Protein AF-A0A6F8YQF9-F1 (afdb_monomer)

Nearest PDB structures (foldseek):
  1pug-assembly1_B  TM=8.510E-01  e=2.808E-02  Escherichia coli
  1pug-assembly2_D  TM=8.637E-01  e=6.604E-02  Escherichia coli
  1j8b-assembly1_A-2  TM=6.538E-01  e=3.173E-02  Haemophilus influenzae Rd KW20
  1pug-assembly1_A  TM=6.710E-01  e=2.985E-02  Escherichia coli
  7aor-assembly1_an  TM=5.268E-01  e=1.651E-01  Trypanosoma cruzi strain CL Brener

Secondary structure (DSSP, 8-state):
-HHHHHHHHHHH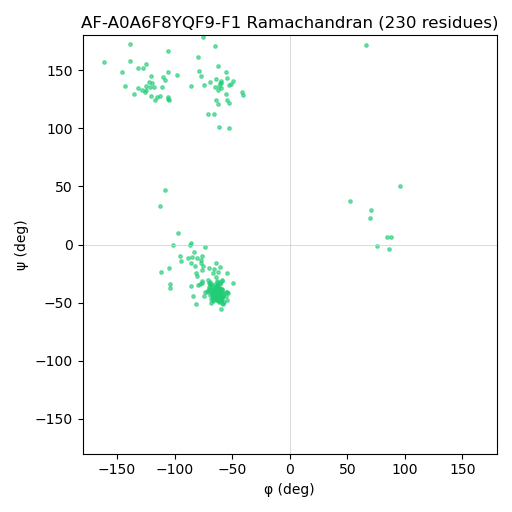HHHHHHHHHHHHHHHHHS-SEEEEE-TTS-EEEEEETTS-EEEEEE-TTHHHHT-GGGHHHHHHHHHHHHHHHHHHHTSPTT--HHHHHHHHHHHHHS-SS-PPPPPS--PPPPHHHHHHHHHHHHHHHHHHHTT---EEEEETTTTEEEEE-TT--EEEEE-HHHHTT--HHHHHHHHHHHHHHHHHHHHHHHHHHHHHHHHHHHHHHHTTTTTTSS--

Solvent-accessible surface area (backbone atoms only — not comparable to full-atom values): 12421 Å² total; per-residue (Å²): 107,67,75,53,57,53,48,52,51,51,40,49,50,56,33,51,54,48,41,50,54,52,46,54,51,28,61,73,46,34,44,74,60,24,64,17,41,14,98,84,65,31,31,35,20,32,19,37,64,73,37,36,75,76,45,51,47,42,37,84,64,32,65,81,77,51,34,45,79,33,49,36,59,29,51,36,40,2,43,52,37,5,45,50,46,31,54,59,55,13,42,60,90,89,56,54,63,66,58,50,50,49,51,53,50,39,38,76,64,59,70,62,79,76,79,73,84,74,78,87,90,68,87,75,75,62,65,67,63,56,51,47,56,50,47,65,64,40,44,62,56,50,54,57,61,70,56,60,58,59,13,69,7,55,19,83,91,67,43,29,36,30,36,36,38,79,80,30,52,58,48,53,48,61,43,39,77,59,50,65,74,54,55,32,67,58,49,20,57,34,50,39,48,5,46,53,45,10,51,54,44,35,52,55,48,51,53,50,49,56,51,50,52,54,51,52,52,58,53,59,68,55,60,70,62,67,74,70,73,74,82,121

Mean predicted aligned error: 9.04 Å

Sequence (232 aa):
MYDEALREIAGAYARLSRADEVFAAAEAAAPARSTGSDRTGTVHAVVGRDGIPESFVVDPGWHRALGATGLAGAVAEACAAAGTAAWEASAPSGADPREWFTRLHRAFTEDAPAPRPAPAHRQPRPLDAVVADALDHLGPILAGLGGTGSATGTAAGGRLSLTLDPAGSVSCEADPDWVSRQEAGELGEALDRALAAARAGLSAGADGMARAEAVFGELFERIPRQRREGAR

Structure (mmCIF, N/CA/C/O backbone):
data_AF-A0A6F8YQF9-F1
#
_entry.id   AF-A0A6F8YQF9-F1
#
loop_
_atom_site.group_PDB
_atom_site.id
_atom_site.type_symbol
_atom_site.label_atom_id
_atom_site.label_alt_id
_atom_site.label_comp_id
_atom_site.label_asym_id
_atom_site.label_entity_id
_atom_site.label_seq_id
_atom_site.pdbx_PDB_ins_code
_atom_site.Cartn_x
_atom_site.Cartn_y
_atom_site.Cartn_z
_atom_site.occupancy
_atom_site.B_iso_or_equiv
_atom_site.auth_seq_id
_atom_site.auth_comp_id
_atom_site.auth_asym_id
_atom_site.auth_atom_id
_atom_site.pdbx_PDB_model_num
ATOM 1 N N . MET A 1 1 ? 31.001 9.540 -33.766 1.00 62.09 1 MET A N 1
ATOM 2 C CA . MET A 1 1 ? 29.761 10.076 -33.151 1.00 62.09 1 MET A CA 1
ATOM 3 C C . MET A 1 1 ? 28.871 8.910 -32.885 1.00 62.09 1 MET A C 1
ATOM 5 O O . MET A 1 1 ? 28.536 8.692 -31.740 1.00 62.09 1 MET A O 1
ATOM 9 N N . TYR A 1 2 ? 28.538 8.175 -33.948 1.00 78.12 2 TYR A N 1
ATOM 10 C CA . TYR A 1 2 ? 27.610 7.066 -33.885 1.00 78.12 2 TYR A CA 1
ATOM 11 C C . TYR A 1 2 ? 28.085 5.996 -32.893 1.00 78.12 2 TYR A C 1
ATOM 13 O O . TYR A 1 2 ? 27.338 5.648 -31.995 1.00 78.12 2 TYR A O 1
ATOM 21 N N . ASP A 1 3 ? 29.370 5.634 -32.920 1.00 80.44 3 ASP A N 1
ATOM 22 C CA . ASP A 1 3 ? 29.941 4.655 -31.978 1.00 80.44 3 ASP A CA 1
ATOM 23 C C . ASP A 1 3 ? 29.967 5.101 -30.504 1.00 80.44 3 ASP A C 1
ATOM 25 O O . ASP A 1 3 ? 30.083 4.255 -29.623 1.00 80.44 3 ASP A O 1
ATOM 29 N N . GLU A 1 4 ? 29.892 6.408 -30.217 1.00 80.06 4 GLU A N 1
ATOM 30 C CA . GLU A 1 4 ? 29.809 6.922 -28.838 1.00 80.06 4 GLU A CA 1
ATOM 31 C C . GLU A 1 4 ? 28.374 6.832 -28.330 1.00 80.06 4 GLU A C 1
ATOM 33 O O . GLU A 1 4 ? 28.124 6.217 -27.302 1.00 80.06 4 GLU A O 1
ATOM 38 N N . ALA A 1 5 ? 27.430 7.359 -29.114 1.00 79.94 5 ALA A N 1
ATOM 39 C CA . ALA A 1 5 ? 26.009 7.297 -28.798 1.00 79.94 5 ALA A CA 1
ATOM 40 C C . ALA A 1 5 ? 25.524 5.843 -28.680 1.00 79.94 5 ALA A C 1
ATOM 42 O O . ALA A 1 5 ? 24.807 5.505 -27.747 1.00 79.94 5 ALA A O 1
ATOM 43 N N . LEU A 1 6 ? 25.971 4.951 -29.572 1.00 81.12 6 LEU A N 1
ATOM 44 C CA . LEU A 1 6 ? 25.671 3.522 -29.472 1.00 81.12 6 LEU A CA 1
ATOM 45 C C . LEU A 1 6 ? 26.244 2.891 -28.200 1.00 81.12 6 LEU A C 1
ATOM 47 O O . LEU A 1 6 ? 25.607 2.014 -27.622 1.00 81.12 6 LEU A O 1
ATOM 51 N N . ARG A 1 7 ? 27.428 3.321 -27.750 1.00 82.12 7 ARG A N 1
ATOM 52 C CA . ARG A 1 7 ? 28.029 2.816 -26.511 1.00 82.12 7 ARG A CA 1
ATOM 5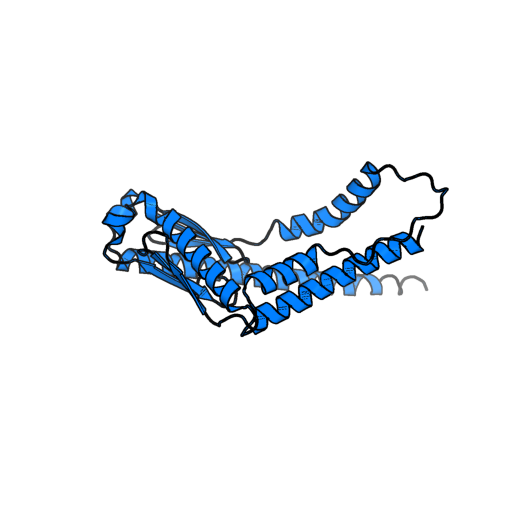3 C C . ARG A 1 7 ? 27.291 3.321 -25.279 1.00 82.12 7 ARG A C 1
ATOM 55 O O . ARG A 1 7 ? 27.073 2.540 -24.360 1.00 82.12 7 ARG A O 1
ATOM 62 N N . GLU A 1 8 ? 26.888 4.587 -25.270 1.00 82.75 8 GLU A N 1
ATOM 63 C CA . GLU A 1 8 ? 26.082 5.180 -24.202 1.00 82.75 8 GLU A CA 1
ATOM 64 C C . GLU A 1 8 ? 24.725 4.477 -24.084 1.00 82.75 8 GLU A C 1
ATOM 66 O O . GLU A 1 8 ? 24.349 4.032 -22.999 1.00 82.75 8 GLU A O 1
ATOM 71 N N . ILE A 1 9 ? 24.047 4.269 -25.216 1.00 83.56 9 ILE A N 1
ATOM 72 C CA . ILE A 1 9 ? 22.792 3.516 -25.293 1.00 83.56 9 ILE A CA 1
ATOM 73 C C . ILE A 1 9 ? 22.996 2.076 -24.800 1.00 83.56 9 ILE A C 1
ATOM 75 O O . ILE A 1 9 ? 22.239 1.607 -23.953 1.00 83.56 9 ILE A O 1
ATOM 79 N N . ALA A 1 10 ? 24.041 1.379 -25.259 1.00 82.12 10 ALA A N 1
ATOM 80 C CA . ALA A 1 10 ? 24.353 0.027 -24.789 1.00 82.12 10 ALA A CA 1
ATOM 81 C C . ALA A 1 10 ? 24.641 -0.014 -23.276 1.00 82.12 10 ALA A C 1
ATOM 83 O O . ALA A 1 10 ? 24.215 -0.940 -22.587 1.00 82.12 10 ALA A O 1
ATOM 84 N N . GLY A 1 11 ? 25.321 1.003 -22.741 1.00 84.06 11 GLY A N 1
ATOM 85 C CA . GLY A 1 11 ? 25.575 1.153 -21.309 1.00 84.06 11 GLY A CA 1
ATOM 86 C C . GLY A 1 11 ? 24.308 1.434 -20.498 1.00 84.06 11 GLY A C 1
ATOM 87 O O . GLY A 1 11 ? 24.183 0.945 -19.376 1.00 84.06 11 GLY A O 1
ATOM 88 N N . ALA A 1 12 ? 23.353 2.187 -21.049 1.00 82.38 12 ALA A N 1
ATOM 89 C CA . ALA A 1 12 ? 22.040 2.394 -20.444 1.00 82.38 12 ALA A CA 1
ATOM 90 C C . ALA A 1 12 ? 21.226 1.092 -20.409 1.00 82.38 12 ALA A C 1
ATOM 92 O O . ALA A 1 12 ? 20.765 0.702 -19.338 1.00 82.38 12 ALA A O 1
ATOM 93 N N . TYR A 1 13 ? 21.142 0.362 -21.527 1.00 81.75 13 TYR A N 1
ATOM 94 C CA . TYR A 1 13 ? 20.468 -0.942 -21.570 1.00 81.75 13 TYR A CA 1
ATOM 95 C C . TYR A 1 13 ? 21.079 -1.943 -20.58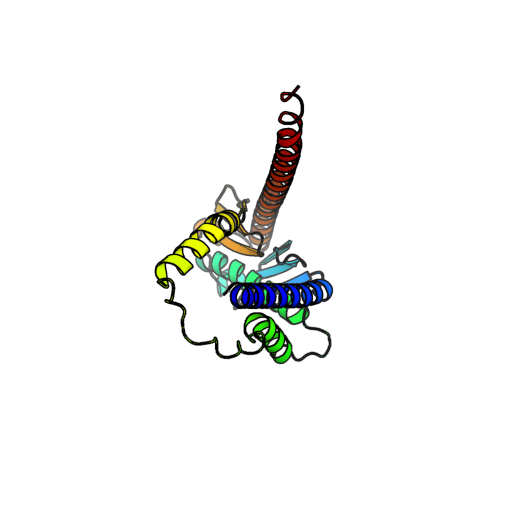6 1.00 81.75 13 TYR A C 1
ATOM 97 O O . TYR A 1 13 ? 20.351 -2.584 -19.839 1.00 81.75 13 TYR A O 1
ATOM 105 N N . ALA A 1 14 ? 22.410 -2.028 -20.509 1.00 84.19 14 ALA A N 1
ATOM 106 C CA . ALA A 1 14 ? 23.075 -2.933 -19.574 1.00 84.19 14 ALA A CA 1
ATOM 107 C C . ALA A 1 14 ? 22.813 -2.590 -18.095 1.00 84.19 14 ALA A C 1
ATOM 109 O O . ALA A 1 14 ? 22.886 -3.482 -17.251 1.00 84.19 14 ALA A O 1
ATOM 110 N N . ARG A 1 15 ? 22.548 -1.316 -17.766 1.00 81.88 15 ARG A N 1
ATOM 111 C CA . ARG A 1 15 ? 22.130 -0.900 -16.416 1.00 81.88 15 ARG A CA 1
ATOM 112 C C . ARG A 1 15 ? 20.682 -1.291 -16.139 1.00 81.88 15 ARG A C 1
ATOM 114 O O . ARG A 1 15 ? 20.421 -1.850 -15.082 1.00 81.88 15 ARG A O 1
ATOM 121 N N . LEU A 1 16 ? 19.782 -1.068 -17.098 1.00 82.56 16 LEU A N 1
ATOM 122 C CA . LEU A 1 16 ? 18.378 -1.476 -16.983 1.00 82.56 16 LEU A CA 1
ATOM 123 C C . LEU A 1 16 ? 18.252 -2.992 -16.793 1.00 82.56 16 LEU A C 1
ATOM 125 O O . LEU A 1 16 ? 17.639 -3.420 -15.827 1.00 82.56 16 LEU A O 1
ATOM 129 N N . SER A 1 17 ? 18.942 -3.802 -17.602 1.00 84.31 17 SER A N 1
ATOM 130 C CA . SER A 1 17 ? 18.914 -5.264 -17.441 1.00 84.31 17 SER A CA 1
ATOM 131 C C . SER A 1 17 ? 19.450 -5.727 -16.083 1.00 84.31 17 SER A C 1
ATOM 133 O O . SER A 1 17 ? 18.901 -6.644 -15.486 1.00 84.31 17 SER A O 1
ATOM 135 N N . ARG A 1 18 ? 20.496 -5.075 -15.554 1.00 83.81 18 ARG A N 1
ATOM 136 C CA . ARG A 1 18 ? 21.001 -5.371 -14.203 1.00 83.81 18 ARG A CA 1
ATOM 137 C C . ARG A 1 18 ? 20.001 -4.988 -13.116 1.00 83.81 18 ARG A C 1
ATOM 139 O O . ARG A 1 18 ? 19.882 -5.714 -12.135 1.00 83.81 18 ARG A O 1
ATOM 146 N N . ALA A 1 19 ? 19.305 -3.864 -13.267 1.00 80.31 19 ALA A N 1
ATOM 147 C CA . ALA A 1 19 ? 18.239 -3.480 -12.351 1.00 80.31 19 ALA A CA 1
ATOM 148 C C . ALA A 1 19 ? 17.090 -4.500 -12.390 1.00 80.31 19 ALA A C 1
ATOM 150 O O . ALA A 1 19 ? 16.667 -4.954 -11.330 1.00 80.31 19 ALA A O 1
ATOM 151 N N . ASP A 1 20 ? 16.666 -4.930 -13.581 1.00 81.62 20 ASP A N 1
ATOM 152 C CA . ASP A 1 20 ? 15.616 -5.940 -13.763 1.00 81.62 20 ASP A CA 1
ATOM 153 C C . ASP A 1 20 ? 15.985 -7.277 -13.108 1.00 81.62 20 ASP A C 1
ATOM 155 O O . ASP A 1 20 ? 15.172 -7.860 -12.397 1.00 81.62 20 ASP A O 1
ATOM 159 N N . GLU A 1 21 ? 17.224 -7.753 -13.277 1.00 85.38 21 GLU A N 1
ATOM 160 C CA . GLU A 1 21 ? 17.710 -8.977 -12.620 1.00 85.38 21 GLU A CA 1
ATOM 161 C C . GLU A 1 21 ? 17.662 -8.871 -11.090 1.00 85.38 21 GLU A C 1
ATOM 163 O O . GLU A 1 21 ? 17.266 -9.810 -10.395 1.00 85.38 21 GLU A O 1
ATOM 168 N N . VAL A 1 22 ? 18.065 -7.718 -10.557 1.00 84.25 22 VAL A N 1
ATOM 169 C CA . VAL A 1 22 ? 18.066 -7.440 -9.121 1.00 84.25 22 VAL A CA 1
ATOM 170 C C . VAL A 1 22 ? 16.632 -7.364 -8.585 1.00 84.25 22 VAL A C 1
ATOM 172 O O . VAL A 1 22 ? 16.357 -7.949 -7.537 1.00 84.25 22 VAL A O 1
ATOM 175 N N . PHE A 1 23 ? 15.713 -6.717 -9.304 1.00 83.50 23 PHE A N 1
ATOM 176 C CA . PHE A 1 23 ? 14.299 -6.667 -8.935 1.00 83.50 23 PHE A CA 1
ATOM 177 C C . PHE A 1 23 ? 13.623 -8.031 -9.023 1.00 83.50 23 PHE A C 1
ATOM 179 O O . PHE A 1 23 ? 12.949 -8.419 -8.076 1.00 83.50 23 PHE A O 1
ATOM 186 N N . ALA A 1 24 ? 13.860 -8.796 -10.087 1.00 85.75 24 ALA A N 1
ATOM 187 C CA . ALA A 1 24 ? 13.314 -10.142 -10.231 1.00 85.75 24 ALA A CA 1
ATOM 188 C C . ALA A 1 24 ? 13.798 -11.071 -9.105 1.00 85.75 24 ALA A C 1
ATOM 190 O O . ALA A 1 24 ? 13.027 -11.870 -8.574 1.00 85.75 24 ALA A O 1
ATOM 191 N N . ALA A 1 25 ? 15.065 -10.948 -8.693 1.00 85.88 25 ALA A N 1
ATOM 192 C CA . ALA A 1 25 ? 15.591 -11.685 -7.548 1.00 85.88 25 ALA A CA 1
ATOM 193 C C . ALA A 1 25 ? 14.935 -11.254 -6.225 1.00 85.88 25 ALA A C 1
ATOM 195 O O . ALA A 1 25 ? 14.626 -12.111 -5.396 1.00 85.88 25 ALA A O 1
ATOM 196 N N . ALA A 1 26 ? 14.705 -9.950 -6.037 1.00 84.94 26 ALA A N 1
ATOM 197 C CA . ALA A 1 26 ? 14.004 -9.414 -4.872 1.00 84.94 26 ALA A CA 1
ATOM 198 C C . ALA A 1 26 ? 12.556 -9.922 -4.814 1.00 84.94 26 ALA A C 1
ATOM 200 O O . ALA A 1 26 ? 12.119 -10.441 -3.793 1.00 84.94 26 ALA A O 1
ATOM 201 N N . GLU A 1 27 ? 11.830 -9.851 -5.929 1.00 86.56 27 GLU A N 1
ATOM 202 C CA . GLU A 1 27 ? 10.444 -10.309 -6.050 1.00 86.56 27 GLU A CA 1
ATOM 203 C C . GLU A 1 27 ? 10.321 -11.818 -5.793 1.00 86.56 27 GLU A C 1
ATOM 205 O O . GLU A 1 27 ? 9.425 -12.266 -5.074 1.00 86.56 27 GLU A O 1
ATOM 210 N N . ALA A 1 28 ? 11.264 -12.612 -6.310 1.00 89.06 28 ALA A N 1
ATOM 211 C CA . ALA A 1 28 ? 11.313 -14.050 -6.064 1.00 89.06 28 ALA A CA 1
ATOM 212 C C . ALA A 1 28 ? 11.568 -14.393 -4.584 1.00 89.06 28 ALA A C 1
ATOM 214 O O . ALA A 1 28 ? 11.050 -15.397 -4.088 1.00 89.06 28 ALA A O 1
ATOM 215 N N . ALA A 1 29 ? 12.353 -13.569 -3.885 1.00 89.88 29 ALA A N 1
ATOM 216 C CA . ALA A 1 29 ? 12.651 -13.722 -2.463 1.00 89.88 29 ALA A CA 1
ATOM 217 C C . ALA A 1 29 ? 11.594 -13.082 -1.545 1.00 89.88 29 ALA A C 1
ATOM 219 O O . ALA A 1 29 ? 11.555 -13.396 -0.355 1.00 89.88 29 ALA A O 1
ATOM 220 N N . ALA A 1 30 ? 10.733 -12.210 -2.075 1.00 89.62 30 ALA A N 1
ATOM 221 C CA . ALA A 1 30 ? 9.768 -11.466 -1.285 1.00 89.62 30 ALA A CA 1
ATOM 222 C C . ALA A 1 30 ? 8.786 -12.407 -0.558 1.00 89.62 30 ALA A C 1
ATOM 224 O O . ALA A 1 30 ? 8.255 -13.368 -1.154 1.00 89.62 30 ALA A O 1
ATOM 225 N N . PRO A 1 31 ? 8.500 -12.134 0.730 1.00 94.12 31 PRO A N 1
ATOM 226 C CA . PRO A 1 31 ? 7.539 -12.922 1.480 1.00 94.12 31 PRO A CA 1
ATOM 227 C C . PRO A 1 31 ? 6.151 -12.819 0.839 1.00 94.12 31 PRO A C 1
ATOM 229 O O . PRO A 1 31 ? 5.816 -11.842 0.174 1.00 94.12 31 PRO A O 1
ATOM 232 N N . ALA A 1 32 ? 5.317 -13.841 1.044 1.00 96.00 32 ALA A N 1
ATOM 233 C CA . ALA A 1 32 ? 3.940 -13.809 0.550 1.00 96.00 32 ALA A CA 1
ATOM 234 C C . ALA A 1 32 ? 3.127 -12.667 1.185 1.00 96.00 32 ALA A C 1
ATOM 236 O O . ALA A 1 32 ? 2.228 -12.125 0.548 1.00 96.00 32 ALA A O 1
ATOM 237 N N . ARG A 1 33 ? 3.443 -12.334 2.444 1.00 97.25 33 ARG A N 1
ATOM 238 C CA . ARG A 1 33 ? 2.817 -11.274 3.234 1.00 97.25 33 ARG A CA 1
ATOM 239 C C . ARG A 1 33 ? 3.838 -10.624 4.151 1.00 97.25 33 ARG A C 1
ATOM 241 O O . ARG A 1 33 ? 4.724 -11.308 4.664 1.00 97.25 33 ARG A O 1
ATOM 248 N N . SER A 1 34 ? 3.647 -9.342 4.414 1.00 97.56 34 SER A N 1
ATOM 249 C CA . SER A 1 34 ? 4.381 -8.588 5.425 1.00 97.56 34 SER A CA 1
ATOM 250 C C . SER A 1 34 ? 3.409 -7.799 6.293 1.00 97.56 34 SER A C 1
ATOM 252 O O . SER A 1 34 ? 2.317 -7.447 5.849 1.00 97.56 34 SER A O 1
ATOM 254 N N . THR A 1 35 ? 3.787 -7.535 7.538 1.00 98.31 35 THR A N 1
ATOM 255 C CA . THR A 1 35 ? 2.975 -6.776 8.490 1.00 98.31 35 THR A CA 1
ATOM 256 C C . THR A 1 35 ? 3.763 -5.575 8.980 1.00 98.31 35 THR A C 1
ATOM 258 O O . THR A 1 35 ? 4.960 -5.676 9.238 1.00 98.31 35 THR A O 1
ATOM 261 N N . GLY A 1 36 ? 3.082 -4.446 9.124 1.00 97.69 36 GLY A N 1
ATOM 262 C CA . GLY A 1 36 ? 3.625 -3.231 9.713 1.00 97.69 36 GLY A CA 1
ATOM 263 C C . GLY A 1 36 ? 2.600 -2.568 10.613 1.00 97.69 36 GLY A C 1
ATOM 264 O O . GLY A 1 36 ? 1.399 -2.804 10.477 1.00 97.69 36 GLY A O 1
ATOM 265 N N . SER A 1 37 ? 3.082 -1.744 11.534 1.00 98.62 37 SER A N 1
ATOM 266 C CA . SER A 1 37 ? 2.245 -0.962 12.435 1.00 98.62 37 SER A CA 1
ATOM 267 C C . SER A 1 37 ? 2.591 0.515 12.336 1.00 98.62 37 SER A C 1
ATOM 269 O O . SER A 1 37 ? 3.718 0.876 11.991 1.00 98.62 37 SER A O 1
ATOM 271 N N . ASP A 1 38 ? 1.639 1.374 12.678 1.00 98.44 38 ASP A N 1
ATOM 272 C CA . ASP A 1 38 ? 1.923 2.790 12.881 1.00 98.44 38 ASP A CA 1
ATOM 273 C C . ASP A 1 38 ? 2.863 2.999 14.086 1.00 98.44 38 ASP A C 1
ATOM 275 O O . ASP A 1 38 ? 3.130 2.079 14.871 1.00 98.44 38 ASP A O 1
ATOM 279 N N . ARG A 1 39 ? 3.350 4.230 14.277 1.00 98.00 39 ARG A N 1
ATOM 280 C CA . ARG A 1 39 ? 4.289 4.552 15.367 1.00 98.00 39 ARG A CA 1
ATOM 281 C C . ARG A 1 39 ? 3.732 4.329 16.780 1.00 98.00 39 ARG A C 1
ATOM 283 O O . ARG A 1 39 ? 4.508 4.198 17.724 1.00 98.00 39 ARG A O 1
ATOM 290 N N . THR A 1 40 ? 2.410 4.353 16.949 1.00 98.06 40 THR A N 1
ATOM 291 C CA . THR A 1 40 ? 1.740 4.090 18.232 1.00 98.06 40 THR A CA 1
ATOM 292 C C . THR A 1 40 ? 1.446 2.610 18.449 1.00 98.06 40 THR A C 1
ATOM 294 O O . THR A 1 40 ? 1.109 2.222 19.568 1.00 98.06 40 THR A O 1
ATOM 297 N N . GLY A 1 41 ? 1.593 1.793 17.402 1.00 98.06 41 GLY A N 1
ATOM 298 C CA . GLY A 1 41 ? 1.300 0.368 17.417 1.00 98.06 41 GLY A CA 1
ATOM 299 C C . GLY A 1 41 ? -0.188 0.052 17.528 1.00 98.06 41 GLY A C 1
ATOM 300 O O . GLY A 1 41 ? -0.505 -1.024 18.011 1.00 98.06 41 GLY A O 1
ATOM 301 N N . THR A 1 42 ? -1.081 0.972 17.146 1.00 98.50 42 THR A N 1
ATOM 302 C CA . THR A 1 42 ? -2.539 0.793 17.264 1.00 98.50 42 THR A CA 1
ATOM 303 C C . THR A 1 42 ? -3.235 0.500 15.944 1.00 98.50 42 THR A C 1
ATOM 305 O O . THR A 1 42 ? -4.343 -0.028 15.953 1.00 98.50 42 THR A O 1
ATOM 308 N N . VAL A 1 43 ? -2.615 0.820 14.812 1.00 98.62 43 VAL A N 1
ATOM 309 C CA . VAL A 1 43 ? -3.072 0.428 13.480 1.00 98.62 43 VAL A CA 1
ATOM 310 C C . VAL A 1 43 ? -2.028 -0.494 12.879 1.00 98.62 43 VAL A C 1
ATOM 312 O O . VAL A 1 43 ? -0.852 -0.144 12.799 1.00 98.62 43 VAL A O 1
ATOM 315 N N . HIS A 1 44 ? -2.473 -1.661 12.429 1.00 98.69 44 HIS A N 1
ATOM 316 C CA . HIS A 1 44 ? -1.649 -2.674 11.782 1.00 98.69 44 HIS A CA 1
ATOM 317 C C . HIS A 1 44 ? -2.154 -2.894 10.361 1.00 98.69 44 HIS A C 1
ATOM 319 O O . HIS A 1 44 ? -3.359 -3.006 10.134 1.00 98.69 44 HIS A O 1
ATOM 325 N N . ALA A 1 45 ? -1.236 -2.973 9.407 1.00 98.56 45 ALA A N 1
ATOM 326 C CA . ALA A 1 45 ? -1.526 -3.273 8.013 1.00 98.56 45 ALA A CA 1
ATOM 327 C C . ALA A 1 45 ? -0.798 -4.554 7.608 1.00 98.56 45 ALA A C 1
ATOM 329 O O . ALA A 1 45 ? 0.366 -4.762 7.958 1.00 98.56 45 ALA A O 1
ATOM 330 N N . VAL A 1 46 ? -1.481 -5.400 6.843 1.00 98.50 46 VAL A N 1
ATOM 331 C CA . VAL A 1 46 ? -0.859 -6.527 6.143 1.00 98.50 46 VAL A CA 1
ATOM 332 C C . VAL A 1 46 ? -0.776 -6.159 4.673 1.00 98.50 46 VAL A C 1
ATOM 334 O O . VAL A 1 46 ? -1.796 -5.812 4.086 1.00 98.50 46 VAL A O 1
ATOM 337 N N . VAL A 1 47 ? 0.411 -6.246 4.080 1.00 97.56 47 VAL A N 1
ATOM 338 C CA . VAL A 1 47 ? 0.622 -6.062 2.638 1.00 97.56 47 VAL A CA 1
ATOM 339 C C . VAL A 1 47 ? 0.948 -7.397 1.985 1.00 97.56 47 VAL A C 1
ATOM 341 O O . VAL A 1 47 ? 1.630 -8.240 2.580 1.00 97.56 47 VAL A O 1
ATOM 344 N N . GLY A 1 48 ? 0.424 -7.598 0.779 1.00 95.62 48 GLY A N 1
ATOM 345 C CA . GLY A 1 48 ? 0.728 -8.753 -0.053 1.00 95.62 48 GLY A CA 1
ATOM 346 C C . GLY A 1 48 ? 2.112 -8.648 -0.693 1.00 95.62 48 GLY A C 1
ATOM 347 O O . GLY A 1 48 ? 2.828 -7.656 -0.541 1.00 95.62 48 GLY A O 1
ATOM 348 N N . ARG A 1 49 ? 2.490 -9.684 -1.448 1.00 93.31 49 ARG A N 1
ATOM 349 C CA . ARG A 1 49 ? 3.727 -9.697 -2.250 1.00 93.31 49 ARG A CA 1
ATOM 350 C C . ARG A 1 49 ? 3.782 -8.562 -3.281 1.00 93.31 49 ARG A C 1
ATOM 352 O O . ARG A 1 49 ? 4.866 -8.099 -3.608 1.00 93.31 49 ARG A O 1
ATOM 359 N N . ASP A 1 50 ? 2.628 -8.136 -3.779 1.00 90.38 50 ASP A N 1
ATOM 360 C CA . ASP A 1 50 ? 2.470 -7.024 -4.722 1.00 90.38 50 ASP A CA 1
ATOM 361 C C . ASP A 1 50 ? 2.672 -5.642 -4.071 1.00 90.38 50 ASP A C 1
ATOM 363 O O . ASP A 1 50 ? 2.594 -4.627 -4.754 1.00 90.38 50 ASP A O 1
ATOM 367 N N . GLY A 1 51 ? 2.919 -5.585 -2.756 1.00 92.75 51 GLY A N 1
ATOM 368 C CA . GLY A 1 51 ? 3.029 -4.338 -2.001 1.00 92.75 51 GLY A CA 1
ATOM 369 C C . GLY A 1 51 ? 1.681 -3.674 -1.715 1.00 92.75 51 GLY A C 1
ATOM 370 O O . GLY A 1 51 ? 1.643 -2.651 -1.034 1.00 92.75 51 GLY A O 1
ATOM 371 N N . ILE A 1 52 ? 0.567 -4.253 -2.174 1.00 96.19 52 ILE A N 1
ATOM 372 C CA . ILE A 1 52 ? -0.774 -3.709 -1.967 1.00 96.19 52 ILE A CA 1
ATOM 373 C C . ILE A 1 52 ? -1.301 -4.197 -0.606 1.00 96.19 52 ILE A C 1
ATOM 375 O O . ILE A 1 52 ? -1.157 -5.379 -0.274 1.00 96.19 52 ILE A O 1
ATOM 379 N N . PRO A 1 53 ? -1.939 -3.334 0.208 1.00 97.75 53 PRO A N 1
ATOM 380 C CA . PRO A 1 53 ? -2.556 -3.778 1.451 1.00 97.75 53 PRO A CA 1
ATOM 381 C C . PRO A 1 53 ? -3.641 -4.840 1.211 1.00 97.75 53 PRO A C 1
ATOM 383 O O . PRO A 1 53 ? -4.461 -4.733 0.297 1.00 97.75 53 PRO A O 1
ATOM 386 N N . GLU A 1 54 ? -3.672 -5.858 2.067 1.00 98.31 54 GLU A N 1
ATOM 387 C CA . GLU A 1 54 ? -4.669 -6.931 2.070 1.00 98.31 54 GLU A CA 1
ATOM 388 C C . GLU A 1 54 ? -5.706 -6.783 3.186 1.00 98.31 54 GLU A C 1
ATOM 390 O O . GLU A 1 54 ? -6.858 -7.162 2.976 1.00 98.31 54 GLU A O 1
ATOM 395 N N . SER A 1 55 ? -5.310 -6.253 4.347 1.00 98.38 55 SER A N 1
ATOM 396 C CA . SER A 1 55 ? -6.195 -6.079 5.506 1.00 98.38 55 SER A CA 1
ATOM 397 C C . SER A 1 55 ? -5.648 -5.067 6.509 1.00 98.38 55 SER A C 1
ATOM 399 O O . SER A 1 55 ? -4.427 -4.899 6.617 1.00 98.38 55 SER A O 1
ATOM 401 N N . PHE A 1 56 ? -6.544 -4.500 7.315 1.00 98.50 56 PHE A N 1
ATOM 402 C CA . PHE A 1 56 ? -6.217 -3.632 8.442 1.00 98.50 56 PHE A CA 1
ATOM 403 C C . PHE A 1 56 ? -6.740 -4.184 9.768 1.00 98.50 56 PHE A C 1
ATOM 405 O O . PHE A 1 56 ? -7.828 -4.745 9.848 1.00 98.50 56 PHE A O 1
ATOM 412 N N . VAL A 1 57 ? -5.984 -3.965 10.842 1.00 98.56 57 VAL A N 1
ATOM 413 C CA . VAL A 1 57 ? -6.435 -4.212 12.216 1.00 98.56 57 VAL A CA 1
ATOM 414 C C . VAL A 1 57 ? -6.241 -2.937 13.022 1.00 98.56 57 VAL A C 1
ATOM 416 O O . VAL A 1 57 ? -5.172 -2.331 12.984 1.00 98.56 57 VAL A O 1
ATOM 419 N N . VAL A 1 58 ? -7.281 -2.531 13.747 1.00 98.56 58 VAL A N 1
ATOM 420 C CA . VAL A 1 58 ? -7.243 -1.382 14.657 1.00 98.56 58 VAL A CA 1
ATOM 421 C C . VAL A 1 58 ? -7.390 -1.896 16.083 1.00 98.56 58 VAL A C 1
ATOM 423 O O . VAL A 1 58 ? -8.321 -2.640 16.392 1.00 98.56 58 VAL A O 1
ATOM 426 N N . ASP A 1 59 ? -6.480 -1.494 16.961 1.00 98.50 59 ASP A N 1
ATOM 427 C CA . ASP A 1 59 ? -6.473 -1.924 18.351 1.00 98.50 59 ASP A CA 1
ATOM 428 C C . ASP A 1 59 ? -7.536 -1.185 19.179 1.00 98.50 59 ASP A C 1
ATOM 430 O O . ASP A 1 59 ? -7.733 0.019 19.003 1.00 98.50 59 ASP A O 1
ATOM 434 N N . PRO A 1 60 ? -8.173 -1.834 20.175 1.00 98.12 60 PRO A N 1
ATOM 435 C CA . PRO A 1 60 ? -9.205 -1.213 21.017 1.00 98.12 60 PRO A CA 1
ATOM 436 C C . PRO A 1 60 ? -8.790 0.094 21.719 1.00 98.12 60 PRO A C 1
ATOM 438 O O . PRO A 1 60 ? -9.640 0.910 22.065 1.00 98.12 60 PRO A O 1
ATOM 441 N N . GLY A 1 61 ? -7.487 0.307 21.938 1.00 97.56 61 GLY A N 1
ATOM 442 C CA . GLY A 1 61 ? -6.929 1.502 22.581 1.00 97.56 61 GLY A CA 1
ATOM 443 C C . GLY A 1 61 ? -6.667 2.693 21.650 1.00 97.56 61 GLY A C 1
ATOM 444 O O . GLY A 1 61 ? -6.181 3.723 22.130 1.00 97.56 61 GLY A O 1
ATOM 445 N N . TRP A 1 62 ? -6.975 2.582 20.352 1.00 98.25 62 TRP A N 1
ATOM 446 C CA . TRP A 1 62 ? -6.600 3.564 19.325 1.00 98.25 62 TRP A CA 1
ATOM 447 C C . TRP A 1 62 ? -7.051 4.992 19.660 1.00 98.25 62 TRP A C 1
ATOM 449 O O . TRP A 1 62 ? -6.278 5.937 19.508 1.00 98.25 62 TRP A O 1
ATOM 459 N N . HIS A 1 63 ? -8.264 5.169 20.197 1.00 97.50 63 HIS A N 1
ATOM 460 C CA . HIS A 1 63 ? -8.822 6.502 20.436 1.00 97.50 63 HIS A CA 1
ATOM 461 C C . HIS A 1 63 ? -7.991 7.298 21.454 1.00 97.50 63 HIS A C 1
ATOM 463 O O . HIS A 1 63 ? -7.897 8.524 21.371 1.00 97.50 63 HIS A O 1
ATOM 469 N N . ARG A 1 64 ? -7.358 6.616 22.417 1.00 97.88 64 ARG A N 1
ATOM 470 C CA . ARG A 1 64 ? -6.486 7.258 23.408 1.00 97.88 64 ARG A CA 1
ATOM 471 C C . ARG A 1 64 ? -5.111 7.597 22.831 1.00 97.88 64 ARG A C 1
ATOM 473 O O . ARG A 1 64 ? -4.519 8.583 23.259 1.00 97.88 64 ARG A O 1
ATOM 480 N N . ALA A 1 65 ? -4.599 6.769 21.925 1.00 98.06 65 ALA A N 1
ATOM 481 C CA . ALA A 1 65 ? -3.257 6.913 21.371 1.00 98.06 65 ALA A CA 1
ATOM 482 C C . ALA A 1 65 ? -3.202 7.904 20.198 1.00 98.06 65 ALA A C 1
ATOM 484 O O . ALA A 1 65 ? -2.308 8.745 20.149 1.00 98.06 65 ALA A O 1
ATOM 485 N N . LEU A 1 66 ? -4.166 7.813 19.279 1.00 97.88 66 LEU A N 1
ATOM 486 C CA . LEU A 1 66 ? -4.199 8.566 18.023 1.00 97.88 66 LEU A CA 1
ATOM 487 C C . LEU A 1 66 ? -5.191 9.731 18.048 1.00 97.88 66 LEU A C 1
ATOM 489 O O . LEU A 1 66 ? -4.931 10.785 17.468 1.00 97.88 66 LEU A O 1
ATOM 493 N N . GLY A 1 67 ? -6.346 9.531 18.691 1.00 97.69 67 GLY A N 1
ATOM 494 C CA . GLY A 1 67 ? -7.520 10.381 18.490 1.00 97.69 67 GLY A CA 1
ATOM 495 C C . GLY A 1 67 ? -8.099 10.269 17.071 1.00 97.69 67 GLY A C 1
ATOM 496 O O . GLY A 1 67 ? -7.522 9.648 16.179 1.00 97.69 67 GLY A O 1
ATOM 497 N N . ALA A 1 68 ? -9.265 10.880 16.845 1.00 97.81 68 ALA A N 1
ATOM 498 C CA . ALA A 1 68 ? -10.001 10.723 15.587 1.00 97.81 68 ALA A CA 1
ATOM 499 C C . ALA A 1 68 ? -9.272 11.284 14.354 1.00 97.81 68 ALA A C 1
ATOM 501 O O . ALA A 1 68 ? -9.315 10.689 13.282 1.00 97.81 68 ALA A O 1
ATOM 502 N N . THR A 1 69 ? -8.556 12.399 14.507 1.00 97.62 69 THR A N 1
ATOM 503 C CA . THR A 1 69 ? -7.785 13.022 13.419 1.00 97.62 69 THR A CA 1
ATOM 504 C C . THR A 1 69 ? -6.493 12.271 13.089 1.00 97.62 69 THR A C 1
ATOM 506 O O . THR A 1 69 ? -5.939 12.466 12.011 1.00 97.62 69 THR A O 1
ATOM 509 N N . GLY A 1 70 ? -6.006 11.411 13.992 1.00 98.00 70 GLY A N 1
ATOM 510 C CA . GLY A 1 70 ? -4.764 10.656 13.814 1.00 98.00 70 GLY A CA 1
ATOM 511 C C . GLY A 1 70 ? -4.910 9.382 12.977 1.00 98.00 70 GLY A C 1
ATOM 512 O O . GLY A 1 70 ? -3.909 8.884 12.465 1.00 98.00 70 GLY A O 1
ATOM 513 N N . LEU A 1 71 ? -6.135 8.869 12.801 1.00 98.31 71 LEU A N 1
ATOM 514 C CA . LEU A 1 71 ? -6.383 7.574 12.156 1.00 98.31 71 LEU A CA 1
ATOM 515 C C . LEU A 1 71 ? -5.833 7.509 10.722 1.00 98.31 71 LEU A C 1
ATOM 517 O O . LEU A 1 71 ? -5.148 6.553 10.371 1.00 98.31 71 LEU A O 1
ATOM 521 N N . ALA A 1 72 ? -6.098 8.530 9.903 1.00 97.75 72 ALA A N 1
ATOM 522 C CA . ALA A 1 72 ? -5.666 8.564 8.505 1.00 97.75 72 ALA A CA 1
ATOM 523 C C . ALA A 1 72 ? -4.136 8.481 8.357 1.00 97.75 72 ALA A C 1
ATOM 525 O O . ALA A 1 72 ? -3.626 7.697 7.556 1.00 97.75 72 ALA A O 1
ATOM 526 N N . GLY A 1 73 ? -3.403 9.244 9.176 1.00 97.69 73 GLY A N 1
ATOM 527 C CA . GLY A 1 73 ? -1.941 9.200 9.204 1.00 97.69 73 GLY A CA 1
ATOM 528 C C . GLY A 1 73 ? -1.409 7.848 9.680 1.00 97.69 73 GLY A C 1
ATOM 529 O O . GLY A 1 73 ? -0.485 7.312 9.076 1.00 97.69 73 GLY A O 1
ATOM 530 N N . ALA A 1 74 ? -2.035 7.257 10.702 1.00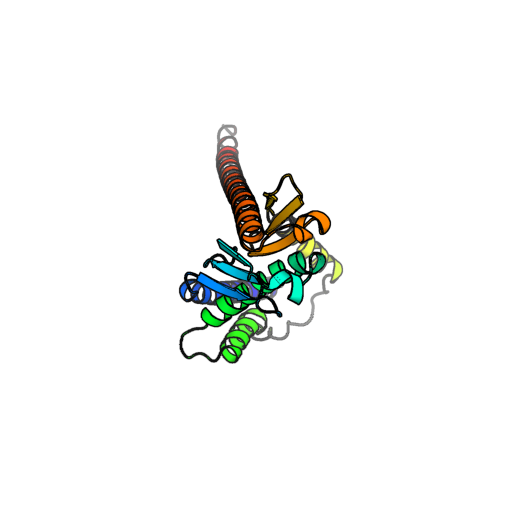 98.38 74 ALA A N 1
ATOM 531 C CA . ALA A 1 74 ? -1.646 5.947 11.218 1.00 98.38 74 ALA A CA 1
ATOM 532 C C . ALA A 1 74 ? -1.823 4.822 10.182 1.00 98.38 74 ALA A C 1
ATOM 534 O O . ALA A 1 74 ? -0.963 3.954 10.067 1.00 98.38 74 ALA A O 1
ATOM 535 N N . VAL A 1 75 ? -2.887 4.862 9.373 1.00 98.31 75 VAL A N 1
ATOM 536 C CA . VAL A 1 75 ? -3.096 3.907 8.269 1.00 98.31 75 VAL A CA 1
ATOM 537 C C . VAL A 1 75 ? -1.967 3.991 7.236 1.00 98.31 75 VAL A C 1
ATOM 539 O O . VAL A 1 75 ? -1.417 2.959 6.847 1.00 98.31 75 VAL A O 1
ATOM 542 N N . ALA A 1 76 ? -1.592 5.203 6.815 1.00 97.75 76 ALA A N 1
ATOM 543 C CA . ALA A 1 76 ? -0.493 5.404 5.871 1.00 97.75 76 ALA A CA 1
ATOM 544 C C . ALA A 1 76 ? 0.859 4.949 6.455 1.00 97.75 76 ALA A C 1
ATOM 546 O O . ALA A 1 76 ? 1.628 4.270 5.773 1.00 97.75 76 ALA A O 1
ATOM 547 N N . GLU A 1 77 ? 1.127 5.258 7.729 1.00 97.62 77 GLU A N 1
ATOM 548 C CA . GLU A 1 77 ? 2.329 4.802 8.441 1.00 97.62 77 GLU A CA 1
ATOM 549 C C . GLU A 1 77 ? 2.404 3.276 8.530 1.00 97.62 77 GLU A C 1
ATOM 551 O O . GLU A 1 77 ? 3.445 2.703 8.212 1.00 97.62 77 GLU A O 1
ATOM 556 N N . ALA A 1 78 ? 1.308 2.610 8.907 1.00 98.31 78 ALA A N 1
ATOM 557 C CA . ALA A 1 78 ? 1.257 1.155 9.003 1.00 98.31 78 ALA A CA 1
AT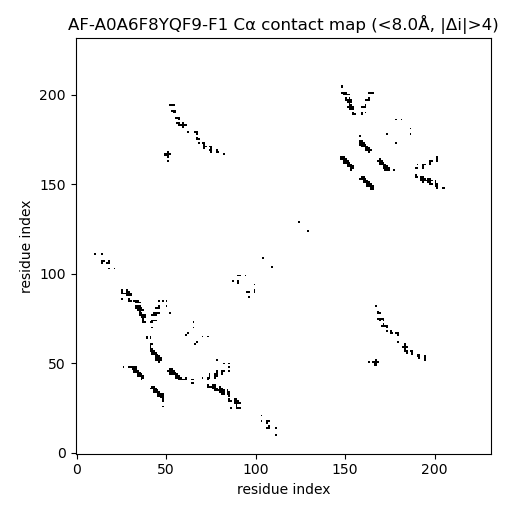OM 558 C C . ALA A 1 78 ? 1.537 0.482 7.648 1.00 98.31 78 ALA A C 1
ATOM 560 O O . ALA A 1 78 ? 2.294 -0.489 7.592 1.00 98.31 78 ALA A O 1
ATOM 561 N N . CYS A 1 79 ? 0.998 1.023 6.548 1.00 97.50 79 CYS A N 1
ATOM 562 C CA . CYS A 1 79 ? 1.280 0.526 5.196 1.00 97.50 79 CYS A CA 1
ATOM 563 C C . CYS A 1 79 ? 2.747 0.730 4.803 1.00 97.50 79 CYS A C 1
ATOM 565 O O . CYS A 1 79 ? 3.387 -0.202 4.318 1.00 97.50 79 CYS A O 1
ATOM 567 N N . ALA A 1 80 ? 3.303 1.919 5.052 1.00 95.38 80 ALA A N 1
ATOM 568 C CA . ALA A 1 80 ? 4.707 2.209 4.765 1.00 95.38 80 ALA A CA 1
ATOM 569 C C . ALA A 1 80 ? 5.655 1.302 5.571 1.00 95.38 80 ALA A C 1
ATOM 571 O O . ALA A 1 80 ? 6.643 0.793 5.033 1.00 95.38 80 ALA A O 1
ATOM 572 N N . ALA A 1 81 ? 5.333 1.047 6.842 1.00 96.38 81 ALA A N 1
ATOM 573 C CA . ALA A 1 81 ? 6.069 0.115 7.688 1.00 96.38 81 ALA A CA 1
ATOM 574 C C . ALA A 1 81 ? 5.989 -1.323 7.150 1.00 96.38 81 ALA A C 1
ATOM 576 O O . ALA A 1 81 ? 7.008 -2.006 7.072 1.00 96.38 81 ALA A O 1
ATOM 577 N N . ALA A 1 82 ? 4.804 -1.766 6.718 1.00 96.75 82 ALA A N 1
ATOM 578 C CA . ALA A 1 82 ? 4.597 -3.103 6.169 1.00 96.75 82 ALA A CA 1
ATOM 579 C C . ALA A 1 82 ? 5.365 -3.303 4.850 1.00 96.75 82 ALA A C 1
ATOM 581 O O . ALA A 1 82 ? 6.006 -4.341 4.664 1.00 96.75 82 ALA A O 1
ATOM 582 N N . GLY A 1 83 ? 5.359 -2.292 3.973 1.00 92.62 83 GLY A N 1
ATOM 583 C CA . GLY A 1 83 ? 6.135 -2.275 2.731 1.00 92.62 83 GLY A CA 1
ATOM 584 C C . GLY A 1 83 ? 7.644 -2.274 2.979 1.00 92.62 83 GLY A C 1
ATOM 585 O O . GLY A 1 83 ? 8.372 -3.041 2.353 1.00 92.62 83 GLY A O 1
ATOM 586 N N . THR A 1 84 ? 8.117 -1.499 3.960 1.00 90.94 84 THR A N 1
ATOM 587 C CA . THR A 1 84 ? 9.531 -1.512 4.375 1.00 90.94 84 THR A CA 1
ATOM 588 C C . THR A 1 84 ? 9.940 -2.893 4.885 1.00 90.94 84 THR A C 1
ATOM 590 O O . THR A 1 84 ? 10.950 -3.433 4.442 1.00 90.94 84 THR A O 1
ATOM 593 N N . ALA A 1 85 ? 9.125 -3.512 5.742 1.00 93.44 85 ALA A N 1
ATOM 594 C CA . ALA A 1 85 ? 9.382 -4.861 6.238 1.00 93.44 85 ALA A CA 1
ATOM 595 C C . ALA A 1 85 ? 9.362 -5.917 5.113 1.00 93.44 85 ALA A C 1
ATOM 597 O O . ALA A 1 85 ? 10.186 -6.831 5.117 1.00 93.44 85 ALA A O 1
A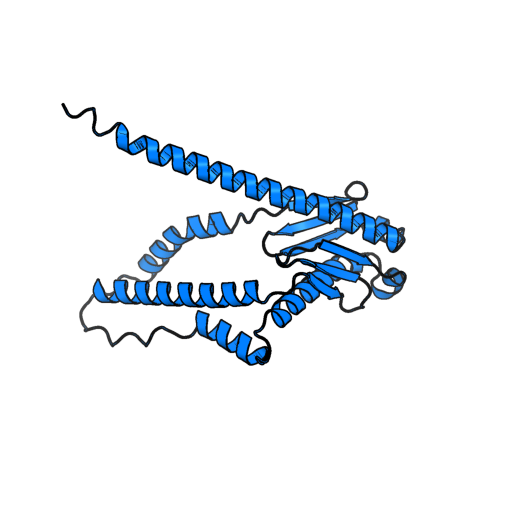TOM 598 N N . ALA A 1 86 ? 8.481 -5.774 4.112 1.00 92.31 86 ALA A N 1
ATOM 599 C CA . ALA A 1 86 ? 8.449 -6.660 2.945 1.00 92.31 86 ALA A CA 1
ATOM 600 C C . ALA A 1 86 ? 9.743 -6.543 2.129 1.00 92.31 86 ALA A C 1
ATOM 602 O O . ALA A 1 86 ? 10.333 -7.548 1.731 1.00 92.31 86 ALA A O 1
ATOM 603 N N . TRP A 1 87 ? 10.200 -5.308 1.923 1.00 87.81 87 TRP A N 1
ATOM 604 C CA . TRP A 1 87 ? 11.430 -5.006 1.208 1.00 87.81 87 TRP A CA 1
ATOM 605 C C . TRP A 1 87 ? 12.670 -5.530 1.936 1.00 87.81 87 TRP A C 1
ATOM 607 O O .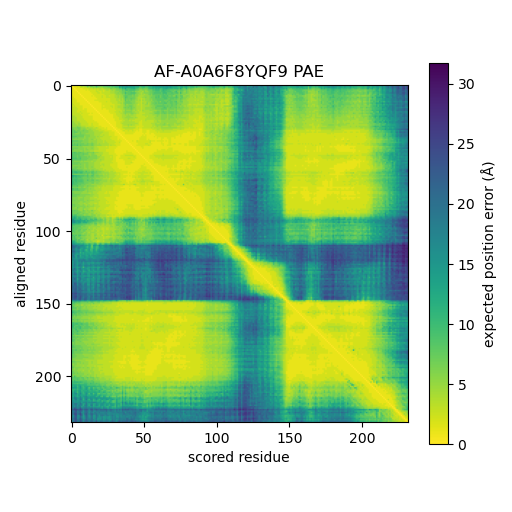 TRP A 1 87 ? 13.515 -6.178 1.320 1.00 87.81 87 TRP A O 1
ATOM 617 N N . GLU A 1 88 ? 12.772 -5.324 3.247 1.00 89.75 88 GLU A N 1
ATOM 618 C CA . GLU A 1 88 ? 13.870 -5.864 4.055 1.00 89.75 88 GLU A CA 1
ATOM 619 C C . GLU A 1 88 ? 13.893 -7.398 4.027 1.00 89.75 88 GLU A C 1
ATOM 621 O O . GLU A 1 88 ? 14.958 -7.998 3.879 1.00 89.75 88 GLU A O 1
ATOM 626 N N . ALA A 1 89 ? 12.722 -8.036 4.080 1.00 90.06 89 ALA A N 1
ATOM 627 C CA . ALA A 1 89 ? 12.591 -9.487 3.984 1.00 90.06 89 ALA A CA 1
ATOM 628 C C . ALA A 1 89 ? 12.905 -10.044 2.583 1.00 90.06 89 ALA A C 1
ATOM 630 O O . ALA A 1 89 ? 13.216 -11.227 2.463 1.00 90.06 89 ALA A O 1
ATOM 631 N N . SER A 1 90 ? 12.852 -9.212 1.535 1.00 87.44 90 SER A N 1
ATOM 632 C CA . SER A 1 90 ? 13.224 -9.597 0.164 1.00 87.44 90 SER A CA 1
ATOM 633 C C . SER A 1 90 ? 14.738 -9.687 -0.057 1.00 87.44 90 SER A C 1
ATOM 635 O O . SER A 1 90 ? 15.192 -10.173 -1.096 1.00 87.44 90 SER A O 1
ATOM 637 N N . ALA A 1 91 ? 15.545 -9.230 0.908 1.00 88.19 91 ALA A N 1
ATOM 638 C CA . ALA A 1 91 ? 16.988 -9.381 0.831 1.00 88.19 91 ALA A CA 1
ATOM 639 C C . ALA A 1 91 ? 17.362 -10.879 0.779 1.00 88.19 91 ALA A C 1
ATOM 641 O O . ALA A 1 91 ? 16.794 -11.686 1.522 1.00 88.19 91 ALA A O 1
ATOM 642 N N . PRO A 1 92 ? 18.337 -11.282 -0.060 1.00 82.94 92 PRO A N 1
ATOM 643 C CA . PRO A 1 92 ? 18.801 -12.664 -0.093 1.00 82.94 92 PRO A CA 1
ATOM 644 C C . PRO A 1 92 ? 19.184 -13.147 1.307 1.00 82.94 92 PRO A C 1
ATOM 646 O O . PRO A 1 92 ? 19.852 -12.427 2.050 1.00 82.94 92 PRO A O 1
ATOM 649 N N . SER A 1 93 ? 18.795 -14.369 1.672 1.00 80.69 93 SER A N 1
ATOM 650 C CA . SER A 1 93 ? 19.065 -14.903 3.009 1.00 80.69 93 SER A CA 1
ATOM 651 C C . SER A 1 93 ? 20.558 -14.836 3.350 1.00 80.69 93 SER A C 1
ATOM 653 O O . SER A 1 93 ? 21.396 -15.369 2.624 1.00 80.69 93 SER A O 1
ATOM 655 N N . GLY A 1 94 ? 20.884 -14.185 4.468 1.00 80.25 94 GLY A N 1
ATOM 656 C CA . GLY A 1 94 ? 22.262 -13.993 4.928 1.00 80.25 94 GLY A CA 1
ATOM 657 C C . GLY A 1 94 ? 22.981 -12.773 4.345 1.00 80.25 94 GLY A C 1
ATOM 658 O O . GLY A 1 94 ? 24.101 -12.498 4.769 1.00 80.25 94 GLY A O 1
ATOM 659 N N . ALA A 1 95 ? 22.362 -12.026 3.426 1.00 83.81 95 ALA A N 1
ATOM 660 C CA . ALA A 1 95 ? 22.865 -10.718 3.025 1.00 83.81 95 ALA A CA 1
ATOM 661 C C . ALA A 1 95 ? 22.583 -9.688 4.128 1.00 83.81 95 ALA A C 1
ATOM 663 O O . ALA A 1 95 ? 21.485 -9.649 4.685 1.00 83.81 95 ALA A O 1
ATOM 664 N N . ASP A 1 96 ? 23.560 -8.829 4.422 1.00 86.19 96 ASP A N 1
ATOM 665 C CA . ASP A 1 96 ? 23.310 -7.622 5.210 1.00 86.19 96 ASP A CA 1
ATOM 666 C C . ASP A 1 96 ? 22.349 -6.716 4.409 1.00 86.19 96 ASP A C 1
ATOM 668 O O . ASP A 1 96 ? 22.671 -6.370 3.265 1.00 86.19 96 ASP A O 1
ATOM 672 N N . PRO A 1 97 ? 21.188 -6.302 4.960 1.00 80.69 97 PRO A N 1
ATOM 673 C CA . PRO A 1 97 ? 20.268 -5.382 4.289 1.00 80.69 97 PRO A CA 1
ATOM 674 C C . PRO A 1 97 ? 20.953 -4.123 3.735 1.00 80.69 97 PRO A C 1
ATOM 676 O O . PRO A 1 97 ? 20.583 -3.633 2.666 1.00 80.69 97 PRO A O 1
ATOM 679 N N . ARG A 1 98 ? 21.998 -3.619 4.409 1.00 83.62 98 ARG A N 1
ATOM 680 C CA . ARG A 1 98 ? 22.780 -2.467 3.926 1.00 83.62 98 ARG A CA 1
ATOM 681 C C . ARG A 1 98 ? 23.625 -2.799 2.706 1.00 83.62 98 ARG A C 1
ATOM 683 O O . ARG A 1 98 ? 23.726 -1.979 1.792 1.00 83.62 98 ARG A O 1
ATOM 690 N N . GLU A 1 99 ? 24.234 -3.978 2.676 1.00 86.62 99 GLU A N 1
ATOM 691 C CA . GLU A 1 99 ? 25.003 -4.452 1.525 1.00 86.62 99 GLU A CA 1
ATOM 692 C C . GLU A 1 99 ? 24.079 -4.690 0.329 1.00 86.62 99 GLU A C 1
ATOM 694 O O . GLU A 1 99 ? 24.386 -4.272 -0.788 1.00 86.62 99 GLU A O 1
ATOM 699 N N . TRP A 1 100 ? 22.905 -5.276 0.573 1.00 83.25 100 TRP A N 1
ATOM 700 C CA . TRP A 1 100 ? 21.868 -5.445 -0.438 1.00 83.25 100 TRP A CA 1
ATOM 701 C C . TRP A 1 100 ? 21.419 -4.106 -1.031 1.00 83.25 100 TRP A C 1
ATOM 703 O O . TRP A 1 100 ? 21.452 -3.935 -2.251 1.00 83.25 100 TRP A O 1
ATOM 713 N N . PHE A 1 101 ? 21.093 -3.126 -0.185 1.00 80.75 101 PHE A N 1
ATOM 714 C CA . PHE A 1 101 ? 20.731 -1.783 -0.637 1.00 80.75 101 PHE A CA 1
ATOM 715 C C . PHE A 1 101 ? 21.876 -1.100 -1.394 1.00 80.75 101 PHE A C 1
ATOM 717 O O . PHE A 1 101 ? 21.659 -0.470 -2.426 1.00 80.75 101 PHE A O 1
ATOM 724 N N . THR A 1 102 ? 23.117 -1.277 -0.935 1.00 84.81 102 THR A N 1
ATOM 725 C CA . THR A 1 102 ? 24.307 -0.775 -1.635 1.00 84.81 102 THR A CA 1
ATOM 726 C C . THR A 1 102 ? 24.447 -1.422 -3.012 1.00 84.81 102 THR A C 1
ATOM 728 O O . THR A 1 102 ? 24.768 -0.731 -3.975 1.00 84.81 102 THR A O 1
ATOM 731 N N . ARG A 1 103 ? 24.169 -2.726 -3.143 1.00 83.06 103 ARG A N 1
ATOM 732 C CA . ARG A 1 103 ? 24.186 -3.449 -4.423 1.00 83.06 103 ARG A CA 1
ATOM 733 C C . ARG A 1 103 ? 23.109 -2.941 -5.381 1.00 83.06 103 ARG A C 1
ATOM 735 O O . ARG A 1 103 ? 23.405 -2.746 -6.555 1.00 83.06 103 ARG A O 1
ATOM 742 N N . LEU A 1 104 ? 21.900 -2.694 -4.884 1.00 79.81 104 LEU A N 1
ATOM 743 C CA . LEU A 1 104 ? 20.819 -2.055 -5.637 1.00 79.81 104 LEU A CA 1
ATOM 744 C C . LEU A 1 104 ? 21.218 -0.657 -6.104 1.00 79.81 104 LEU A C 1
ATOM 746 O O . LEU A 1 104 ? 21.215 -0.386 -7.298 1.00 79.81 104 LEU A O 1
ATOM 750 N N . HIS A 1 105 ? 21.632 0.210 -5.179 1.00 81.88 105 HIS A N 1
ATOM 751 C CA . HIS A 1 105 ? 22.064 1.568 -5.498 1.00 81.88 105 HIS A CA 1
ATOM 752 C C . HIS A 1 105 ? 23.188 1.545 -6.534 1.00 81.88 105 HIS A C 1
ATOM 754 O O . HIS A 1 105 ? 23.128 2.257 -7.528 1.00 81.88 105 HIS A O 1
ATOM 760 N N . ARG A 1 106 ? 24.170 0.657 -6.364 1.00 81.44 106 ARG A N 1
ATOM 761 C CA . ARG A 1 106 ? 25.237 0.416 -7.333 1.00 81.44 106 ARG A CA 1
ATOM 762 C C . ARG A 1 106 ? 24.699 -0.001 -8.703 1.00 81.44 106 ARG A C 1
ATOM 764 O O . ARG A 1 106 ? 25.178 0.519 -9.702 1.00 81.44 106 ARG A O 1
ATOM 771 N N . ALA A 1 107 ? 23.710 -0.890 -8.778 1.00 78.69 107 ALA A N 1
ATOM 772 C CA . ALA A 1 107 ? 23.102 -1.278 -10.052 1.00 78.69 107 ALA A CA 1
ATOM 773 C C . ALA A 1 107 ? 22.501 -0.074 -10.808 1.00 78.69 107 ALA A C 1
ATOM 775 O O . ALA A 1 107 ? 22.567 -0.041 -12.037 1.00 78.69 107 ALA A O 1
ATOM 776 N N . PHE A 1 108 ? 22.004 0.939 -10.084 1.00 71.19 108 PHE A N 1
ATOM 777 C CA . PHE A 1 108 ? 21.491 2.188 -10.659 1.00 71.19 108 PHE A CA 1
ATOM 778 C C . PHE A 1 108 ? 22.560 3.254 -10.923 1.00 71.19 108 PHE A C 1
ATOM 780 O O . PHE A 1 108 ? 22.441 4.000 -11.897 1.00 71.19 108 PHE A O 1
ATOM 787 N N . THR A 1 109 ? 23.579 3.356 -10.064 1.00 74.69 109 THR A N 1
ATOM 788 C CA . THR A 1 109 ? 24.501 4.503 -10.043 1.00 74.69 109 THR A CA 1
ATOM 789 C C . THR A 1 109 ? 25.927 4.204 -10.472 1.00 74.69 109 THR A C 1
ATOM 791 O O . THR A 1 109 ? 26.626 5.142 -10.838 1.00 74.69 109 THR A O 1
ATOM 794 N N . GLU A 1 110 ? 26.411 2.959 -10.389 1.00 73.62 110 GLU A N 1
ATOM 795 C CA . GLU A 1 110 ? 27.735 2.656 -10.940 1.00 73.62 110 GLU A CA 1
ATOM 796 C C . GLU A 1 110 ? 27.662 2.695 -12.464 1.00 73.62 110 GLU A C 1
ATOM 798 O O . GLU A 1 110 ? 27.019 1.872 -13.127 1.00 73.62 110 GLU A O 1
ATOM 803 N N . ASP A 1 111 ? 28.349 3.701 -12.995 1.00 54.59 111 ASP A N 1
ATOM 804 C CA . ASP A 1 111 ? 28.574 3.903 -14.408 1.00 54.59 111 ASP A CA 1
ATOM 805 C C . ASP A 1 111 ? 29.114 2.625 -15.060 1.00 54.59 111 ASP A C 1
ATOM 807 O O . ASP A 1 111 ? 30.024 1.951 -14.562 1.00 54.59 111 ASP A O 1
ATOM 811 N N . ALA A 1 112 ? 28.589 2.322 -16.248 1.00 55.00 112 ALA A N 1
ATOM 812 C CA . ALA A 1 112 ? 29.357 1.554 -17.216 1.00 55.00 112 ALA A CA 1
ATOM 813 C C . ALA A 1 112 ? 30.752 2.208 -17.340 1.00 55.00 112 ALA A C 1
ATOM 815 O O . ALA A 1 112 ? 30.828 3.434 -17.294 1.00 55.00 112 ALA A O 1
ATOM 816 N N . PRO A 1 113 ? 31.847 1.433 -17.464 1.00 54.03 113 PRO A N 1
ATOM 817 C CA . PRO A 1 113 ? 33.219 1.942 -17.396 1.00 54.03 113 PRO A CA 1
ATOM 818 C C . PRO A 1 113 ? 33.372 3.274 -18.133 1.00 54.03 113 PRO A C 1
ATOM 820 O O . PRO A 1 113 ? 32.952 3.371 -19.288 1.00 54.03 113 PRO A O 1
ATOM 823 N N . ALA A 1 114 ? 33.945 4.271 -17.442 1.00 53.56 114 ALA A N 1
ATOM 824 C CA . ALA A 1 114 ? 33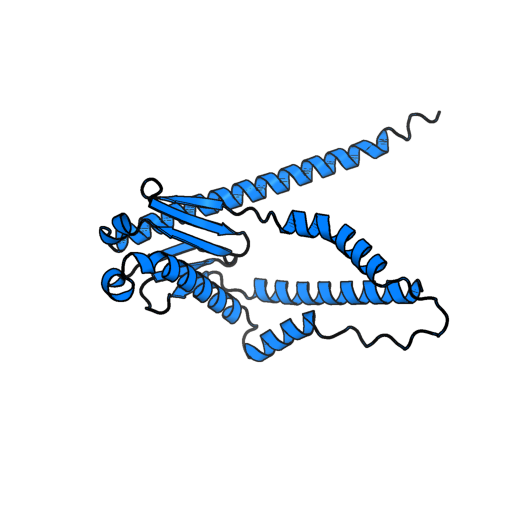.998 5.662 -17.887 1.00 53.56 114 ALA A CA 1
ATOM 825 C C . ALA A 1 114 ? 34.306 5.763 -19.392 1.00 53.56 114 ALA A C 1
ATOM 827 O O . ALA A 1 114 ? 35.250 5.108 -19.863 1.00 53.56 114 ALA A O 1
ATOM 828 N N . PRO A 1 115 ? 33.536 6.554 -20.162 1.00 50.28 115 PRO A N 1
ATOM 829 C CA . PRO A 1 115 ? 33.757 6.675 -21.593 1.00 50.28 115 PRO A CA 1
ATOM 830 C C . PRO A 1 115 ? 35.204 7.112 -21.846 1.00 50.28 115 PRO A C 1
ATOM 832 O O . PRO A 1 115 ? 35.707 8.060 -21.240 1.00 50.28 115 PRO A O 1
ATOM 835 N N . ARG A 1 116 ? 35.905 6.384 -22.728 1.00 55.56 116 ARG A N 1
ATOM 836 C CA . ARG A 1 116 ? 37.244 6.786 -23.182 1.00 55.56 116 ARG A CA 1
ATOM 837 C C . ARG A 1 116 ? 37.166 8.216 -23.734 1.00 55.56 116 ARG A C 1
ATOM 839 O O . ARG A 1 116 ? 36.180 8.535 -24.396 1.00 55.56 116 ARG A O 1
ATOM 846 N N . PRO A 1 117 ? 38.195 9.055 -23.517 1.00 51.62 117 PRO A N 1
ATOM 847 C CA . PRO A 1 117 ? 38.187 10.436 -23.982 1.00 51.62 117 PRO A CA 1
ATOM 848 C C . PRO A 1 117 ? 37.879 10.491 -25.481 1.00 51.62 117 PRO A C 1
ATOM 850 O O . PRO A 1 117 ? 38.564 9.863 -26.293 1.00 51.62 117 PRO A O 1
ATOM 853 N N . ALA A 1 118 ? 36.813 11.210 -25.835 1.00 53.06 118 ALA A N 1
ATOM 854 C CA . ALA A 1 118 ? 36.390 11.361 -27.217 1.00 53.06 118 ALA A CA 1
ATOM 855 C C . ALA A 1 118 ? 37.474 12.101 -28.026 1.00 53.06 118 ALA A C 1
ATOM 857 O O . ALA A 1 118 ? 38.093 13.037 -27.510 1.00 53.06 118 ALA A O 1
ATOM 858 N N . PRO A 1 119 ? 37.711 11.728 -29.297 1.00 51.12 119 PRO A N 1
ATOM 859 C CA . PRO A 1 119 ? 38.615 12.479 -30.157 1.00 51.12 119 PRO A CA 1
ATOM 860 C C . PRO A 1 119 ? 38.113 13.920 -30.315 1.00 51.12 119 PRO A C 1
ATOM 862 O O . PRO A 1 119 ? 36.925 14.156 -30.556 1.00 51.12 119 PRO A O 1
ATOM 865 N N . ALA A 1 120 ? 39.033 14.877 -30.185 1.00 55.91 120 ALA A N 1
ATOM 866 C CA . ALA A 1 120 ? 38.770 16.288 -30.431 1.00 55.91 120 ALA A CA 1
ATOM 867 C C . ALA A 1 120 ? 38.198 16.481 -31.851 1.00 55.91 120 ALA A C 1
ATOM 869 O O . ALA A 1 120 ? 38.556 15.744 -32.767 1.00 55.91 120 ALA A O 1
ATOM 870 N N . HIS A 1 121 ? 37.341 17.490 -32.035 1.00 52.38 121 HIS A N 1
ATOM 871 C CA . HIS A 1 121 ? 36.766 17.948 -33.319 1.00 52.38 121 HIS A CA 1
ATOM 872 C C . HIS A 1 121 ? 35.378 17.411 -33.715 1.00 52.38 121 HIS A C 1
ATOM 874 O O . HIS A 1 121 ? 35.123 17.063 -34.868 1.00 52.38 121 HIS A O 1
ATOM 880 N N . ARG A 1 122 ? 34.408 17.491 -32.800 1.00 50.31 122 ARG A N 1
ATOM 881 C CA . ARG A 1 122 ? 33.020 17.773 -33.195 1.00 50.31 122 ARG A CA 1
ATOM 882 C C . ARG A 1 122 ? 32.522 19.022 -32.503 1.00 50.31 122 ARG A C 1
ATOM 884 O O . ARG A 1 122 ? 32.734 19.174 -31.306 1.00 50.31 122 ARG A O 1
ATOM 891 N N . GLN A 1 123 ? 31.851 19.887 -33.259 1.00 59.59 123 GLN A N 1
ATOM 892 C CA . GLN A 1 123 ? 31.075 20.959 -32.655 1.00 59.59 123 GLN A CA 1
ATOM 893 C C . GLN A 1 123 ? 29.965 20.316 -31.810 1.00 59.59 123 GLN A C 1
ATOM 895 O O . GLN A 1 123 ? 29.202 19.504 -32.345 1.00 59.59 123 GLN A O 1
ATOM 900 N N . PRO A 1 124 ? 29.923 20.592 -30.497 1.00 56.88 124 PRO A N 1
ATOM 901 C CA . PRO A 1 124 ? 28.904 20.043 -29.622 1.00 56.88 124 PRO A CA 1
ATOM 902 C C . PRO A 1 124 ? 27.536 20.540 -30.087 1.00 56.88 124 PRO A C 1
ATOM 904 O O . PRO A 1 124 ? 27.363 21.729 -30.359 1.00 56.88 124 PRO A O 1
ATOM 907 N N . ARG A 1 125 ? 26.561 19.627 -30.187 1.00 66.62 125 ARG A N 1
ATOM 908 C CA . ARG A 1 125 ? 25.162 20.057 -30.231 1.00 66.62 125 ARG A CA 1
ATOM 909 C C . ARG A 1 125 ? 24.883 20.820 -28.936 1.00 66.62 125 ARG A C 1
ATOM 911 O O . ARG A 1 125 ? 25.392 20.407 -27.889 1.00 66.62 125 ARG A O 1
ATOM 918 N N . PRO A 1 126 ? 24.118 21.913 -28.995 1.00 77.88 126 PRO A N 1
ATOM 919 C CA . PRO A 1 126 ? 23.791 22.652 -27.795 1.00 77.88 126 PRO A CA 1
ATOM 920 C C . PRO A 1 126 ? 22.932 21.741 -26.890 1.00 77.88 126 PRO A C 1
ATOM 922 O O . PRO A 1 126 ? 22.124 20.936 -27.363 1.00 77.88 126 PRO A O 1
ATOM 925 N N . LEU A 1 127 ? 23.260 21.742 -25.594 1.00 54.44 127 LEU A N 1
ATOM 926 C CA . LEU A 1 127 ? 22.777 20.769 -24.604 1.00 54.44 127 LEU A CA 1
ATOM 927 C C . LEU A 1 127 ? 21.245 20.787 -24.470 1.00 54.44 127 LEU A C 1
ATOM 929 O O . LEU A 1 127 ? 20.625 19.746 -24.281 1.00 54.44 127 LEU A O 1
ATOM 933 N N . ASP A 1 128 ? 20.652 21.965 -24.631 1.00 57.34 128 ASP A N 1
ATOM 934 C CA . ASP A 1 128 ? 19.214 22.228 -24.680 1.00 57.34 128 ASP A CA 1
ATOM 935 C C . ASP A 1 128 ? 18.489 21.407 -25.756 1.00 57.34 128 ASP A C 1
ATOM 937 O O . ASP A 1 128 ? 17.441 20.836 -25.470 1.00 57.34 128 ASP A O 1
ATOM 941 N N . ALA A 1 129 ? 19.066 21.252 -26.951 1.00 71.81 129 ALA A N 1
ATOM 942 C CA . ALA A 1 129 ? 18.472 20.438 -28.014 1.00 71.81 129 ALA A CA 1
ATOM 943 C C . ALA A 1 129 ? 18.488 18.934 -27.686 1.00 71.81 129 ALA A C 1
ATOM 945 O O . ALA A 1 129 ? 17.572 18.206 -28.052 1.00 71.81 129 ALA A O 1
ATOM 946 N N . VAL A 1 130 ? 19.518 18.461 -26.975 1.00 71.00 130 VAL A N 1
ATOM 947 C CA . VAL A 1 130 ? 19.625 17.049 -26.565 1.00 71.00 130 VAL A CA 1
ATOM 948 C C . VAL A 1 130 ? 18.654 16.733 -25.430 1.00 71.00 130 VAL A C 1
ATOM 950 O O . VAL A 1 130 ? 18.019 15.682 -25.439 1.00 71.00 130 VAL A O 1
ATOM 953 N N . VAL A 1 131 ? 18.524 17.652 -24.469 1.00 65.56 131 VAL A N 1
ATOM 954 C CA . VAL A 1 131 ? 17.573 17.532 -23.358 1.00 65.56 131 VAL A CA 1
ATOM 955 C C . VAL A 1 131 ? 16.133 17.620 -23.866 1.00 65.56 131 VAL A C 1
ATOM 957 O O . VAL A 1 131 ? 15.307 16.829 -23.425 1.00 65.56 131 VAL A O 1
ATOM 960 N N . ALA A 1 132 ? 15.835 18.508 -24.820 1.00 68.00 132 ALA A N 1
ATOM 961 C CA . ALA A 1 132 ? 14.511 18.609 -25.433 1.00 68.00 132 ALA A CA 1
ATOM 962 C C . ALA A 1 132 ? 14.124 17.334 -26.202 1.00 68.00 132 ALA A C 1
ATOM 964 O O . ALA A 1 132 ? 13.057 16.794 -25.943 1.00 68.00 132 ALA A O 1
ATOM 965 N N . ASP A 1 133 ? 15.008 16.789 -27.049 1.00 68.56 133 ASP A N 1
ATOM 966 C CA . ASP A 1 133 ? 14.753 15.521 -27.759 1.00 68.56 133 ASP A CA 1
ATOM 967 C C . ASP A 1 133 ? 14.499 14.360 -26.780 1.00 68.56 133 ASP A C 1
ATOM 969 O O . ASP A 1 133 ? 13.594 13.546 -26.980 1.00 68.56 133 ASP A O 1
ATOM 973 N N . ALA A 1 134 ? 15.290 14.284 -25.701 1.00 67.88 134 ALA A N 1
ATOM 974 C CA . ALA A 1 134 ? 15.142 13.250 -24.681 1.00 67.88 134 ALA A CA 1
ATOM 975 C C . ALA A 1 134 ? 13.833 13.402 -23.892 1.00 67.88 134 ALA A C 1
ATOM 977 O O . ALA A 1 134 ? 13.150 12.408 -23.648 1.00 67.88 134 ALA A O 1
ATOM 978 N N . LEU A 1 135 ? 13.459 14.629 -23.519 1.00 58.50 135 LEU A N 1
ATOM 979 C CA . LEU A 1 135 ? 12.200 14.919 -22.830 1.00 58.50 135 LEU A CA 1
ATOM 980 C C . LEU A 1 135 ? 10.981 14.733 -23.740 1.00 58.50 135 LEU A C 1
ATOM 982 O O . LEU A 1 135 ? 9.963 14.260 -23.252 1.00 58.50 135 LEU A O 1
ATOM 986 N N . ASP A 1 136 ? 11.076 15.007 -25.042 1.00 71.00 136 ASP A N 1
ATOM 987 C CA . ASP A 1 136 ? 10.001 14.732 -26.005 1.00 71.00 136 ASP A CA 1
ATOM 988 C C . ASP A 1 136 ? 9.798 13.224 -26.222 1.00 71.00 136 ASP A C 1
ATOM 990 O O . ASP A 1 136 ? 8.674 12.770 -26.431 1.00 71.00 136 ASP A O 1
ATOM 994 N N . HIS A 1 137 ? 10.863 12.420 -26.128 1.00 62.62 137 HIS A N 1
ATOM 995 C CA . HIS A 1 137 ? 10.765 10.955 -26.211 1.00 62.62 137 HIS A CA 1
ATOM 996 C C . HIS A 1 137 ? 10.299 10.322 -24.897 1.00 62.62 137 HIS A C 1
ATOM 998 O O . HIS A 1 137 ? 9.566 9.332 -24.908 1.00 62.62 137 HIS A O 1
ATOM 1004 N N . LEU A 1 138 ? 10.704 10.894 -23.762 1.00 51.44 138 LEU A N 1
ATOM 1005 C CA . LEU A 1 138 ? 10.277 10.440 -22.443 1.00 51.44 138 LEU A CA 1
ATOM 1006 C C . LEU A 1 138 ? 8.899 10.978 -22.064 1.00 51.44 138 LEU A C 1
ATOM 1008 O O . LEU A 1 138 ? 8.229 10.334 -21.278 1.00 51.44 138 LEU A O 1
ATOM 1012 N N . GLY A 1 139 ? 8.438 12.096 -22.618 1.00 52.09 139 GLY A N 1
ATOM 1013 C CA . GLY A 1 139 ? 7.164 12.737 -22.282 1.00 52.09 139 GLY A CA 1
ATOM 1014 C C . GLY A 1 139 ? 5.950 11.809 -22.405 1.00 52.09 139 GLY A C 1
ATOM 1015 O O . GLY A 1 139 ? 5.181 11.730 -21.456 1.00 52.09 139 GLY A O 1
ATOM 1016 N N . PRO A 1 140 ? 5.782 11.043 -23.497 1.00 51.75 140 PRO A N 1
ATOM 1017 C CA . PRO A 1 140 ? 4.710 10.052 -23.628 1.00 51.75 140 PRO A CA 1
ATOM 1018 C C . PRO A 1 140 ? 4.870 8.847 -22.692 1.00 51.75 140 PRO A C 1
ATOM 1020 O O . PRO A 1 140 ? 3.877 8.323 -22.197 1.00 51.75 140 PRO A O 1
ATOM 1023 N N . ILE A 1 141 ? 6.111 8.432 -22.415 1.00 51.28 141 ILE A N 1
ATOM 1024 C CA . ILE A 1 141 ? 6.416 7.349 -21.469 1.00 51.28 141 ILE A CA 1
ATOM 1025 C C . ILE A 1 141 ? 6.083 7.816 -20.049 1.00 51.28 141 ILE A C 1
ATOM 1027 O O . ILE A 1 141 ? 5.368 7.136 -19.334 1.00 51.28 141 ILE A O 1
ATOM 1031 N N . LEU A 1 142 ? 6.503 9.018 -19.666 1.00 46.12 142 LEU A N 1
ATOM 1032 C CA . LEU A 1 142 ? 6.251 9.650 -18.375 1.00 46.12 142 LEU A CA 1
ATOM 1033 C C . LEU A 1 142 ? 4.792 10.091 -18.204 1.00 46.12 142 LEU A C 1
ATOM 1035 O O . LEU A 1 142 ? 4.295 10.059 -17.089 1.00 46.12 142 LEU A O 1
ATOM 1039 N N . ALA A 1 143 ? 4.083 10.459 -19.272 1.00 50.41 143 ALA A N 1
ATOM 1040 C CA . ALA A 1 143 ? 2.646 10.741 -19.242 1.00 50.41 143 ALA A CA 1
ATOM 1041 C C . ALA A 1 143 ? 1.809 9.452 -19.175 1.00 50.41 143 ALA A C 1
ATOM 1043 O O . ALA A 1 143 ? 0.761 9.445 -18.536 1.00 50.41 143 ALA A O 1
ATOM 1044 N N . GLY A 1 144 ? 2.293 8.353 -19.765 1.00 48.31 144 GLY A N 1
ATOM 1045 C CA . GLY A 1 144 ? 1.753 7.006 -19.552 1.00 48.31 144 GLY A CA 1
ATOM 1046 C C . GLY A 1 144 ? 2.053 6.463 -18.149 1.00 48.31 144 GLY A C 1
ATOM 1047 O O . GLY A 1 144 ? 1.194 5.837 -17.540 1.00 48.31 144 GLY A O 1
ATOM 1048 N N . LEU A 1 145 ? 3.229 6.774 -17.596 1.00 48.62 145 LEU A N 1
ATOM 1049 C CA . LEU A 1 145 ? 3.616 6.463 -16.213 1.00 48.62 145 LEU A CA 1
ATOM 1050 C C . LEU A 1 145 ? 2.961 7.407 -15.185 1.00 48.62 145 LEU A C 1
ATOM 1052 O O . LEU A 1 145 ? 2.843 7.052 -14.020 1.00 48.62 145 LEU A O 1
ATOM 1056 N N . GLY A 1 146 ? 2.527 8.600 -15.597 1.00 43.66 146 GLY A N 1
ATOM 1057 C CA . GLY A 1 146 ? 1.847 9.598 -14.760 1.00 43.66 146 GLY A CA 1
ATOM 1058 C C . GLY A 1 146 ? 0.344 9.357 -14.607 1.00 43.66 146 GLY A C 1
ATOM 1059 O O . GLY A 1 146 ? -0.316 10.042 -13.829 1.00 43.66 146 GLY A O 1
ATOM 1060 N N . GLY A 1 147 ? -0.189 8.377 -15.338 1.00 50.41 147 GLY A N 1
ATOM 1061 C CA . GLY A 1 147 ? -1.515 7.803 -15.152 1.00 50.41 147 GLY A CA 1
ATOM 1062 C C . GLY A 1 147 ? -1.420 6.393 -14.582 1.00 50.41 147 GLY A C 1
ATOM 1063 O O . GLY A 1 147 ? -2.062 5.485 -15.104 1.00 50.41 147 GLY A O 1
ATOM 1064 N N . THR A 1 148 ? -0.606 6.169 -13.547 1.00 59.62 148 THR A N 1
ATOM 1065 C CA . THR A 1 148 ? -0.749 4.964 -12.727 1.00 59.62 148 THR A CA 1
ATOM 1066 C C . THR A 1 148 ? -2.137 5.021 -12.111 1.00 59.62 148 THR A C 1
ATOM 1068 O O . THR A 1 148 ? -2.390 5.814 -11.209 1.00 59.62 148 THR A O 1
ATOM 1071 N N . GLY A 1 149 ? -3.070 4.265 -12.696 1.00 79.31 149 GLY A N 1
ATOM 1072 C CA . GLY A 1 149 ? -4.476 4.273 -12.320 1.00 79.31 149 GLY A CA 1
ATOM 1073 C C . GLY A 1 149 ? -4.596 4.036 -10.828 1.00 79.31 149 GLY A C 1
ATOM 1074 O O . GLY A 1 149 ? -4.452 2.906 -10.377 1.00 79.31 149 GLY A O 1
ATOM 1075 N N . SER A 1 150 ? -4.798 5.106 -10.068 1.00 91.62 150 SER A N 1
ATOM 1076 C CA . SER A 1 150 ? -5.164 4.997 -8.675 1.00 91.62 150 SER A CA 1
ATOM 1077 C C . SER A 1 150 ? -6.645 4.672 -8.611 1.00 91.62 150 SER A C 1
ATOM 1079 O O . SER A 1 150 ? -7.434 5.041 -9.487 1.00 91.62 150 SER A O 1
ATOM 1081 N N . ALA A 1 151 ? -7.029 3.947 -7.576 1.00 95.44 151 ALA A N 1
ATOM 1082 C CA . ALA A 1 151 ? -8.418 3.629 -7.339 1.00 95.44 151 ALA A CA 1
ATOM 1083 C C . ALA A 1 151 ? -8.780 3.992 -5.912 1.00 95.44 151 ALA A C 1
ATOM 1085 O O . ALA A 1 151 ? -8.069 3.661 -4.961 1.00 95.44 151 ALA A O 1
ATOM 1086 N N . THR A 1 152 ? -9.915 4.666 -5.781 1.00 97.56 152 THR A N 1
ATOM 1087 C CA . THR A 1 152 ? -10.466 5.061 -4.494 1.00 97.56 152 THR A CA 1
ATOM 1088 C C . THR A 1 152 ? -11.638 4.160 -4.154 1.00 97.56 152 THR A C 1
ATOM 1090 O O . THR A 1 152 ? -12.605 4.056 -4.910 1.00 97.56 152 THR A O 1
ATOM 1093 N N . GLY A 1 153 ? -11.569 3.526 -2.993 1.00 97.56 153 GLY A N 1
ATOM 1094 C CA . GLY A 1 153 ? -12.687 2.838 -2.377 1.00 97.56 153 GLY A CA 1
ATOM 1095 C C . GLY A 1 153 ? -13.222 3.641 -1.201 1.00 97.56 153 GLY A C 1
ATOM 1096 O O . GLY A 1 153 ? -12.484 4.360 -0.531 1.00 97.56 153 GLY A O 1
ATOM 1097 N N . THR A 1 154 ? -14.524 3.538 -0.954 1.00 98.38 154 THR A N 1
ATOM 1098 C CA . THR A 1 154 ? -15.194 4.280 0.119 1.00 98.38 154 THR A CA 1
ATOM 1099 C C . THR A 1 154 ? -16.003 3.347 1.010 1.00 98.38 154 THR A C 1
ATOM 1101 O O . THR A 1 154 ? -16.480 2.300 0.573 1.00 98.38 154 THR A O 1
ATOM 1104 N N . ALA A 1 155 ? -16.165 3.732 2.272 1.00 98.25 155 ALA A N 1
ATOM 1105 C CA . ALA A 1 155 ? -16.978 3.031 3.255 1.00 98.25 155 ALA A CA 1
ATOM 1106 C C . ALA A 1 155 ? -17.780 4.022 4.114 1.00 98.25 155 ALA A C 1
ATOM 1108 O O . ALA A 1 155 ? -17.635 5.241 3.999 1.00 98.25 155 ALA A O 1
ATOM 1109 N N . ALA A 1 156 ? -18.679 3.488 4.951 1.00 97.38 156 ALA A N 1
ATOM 1110 C CA . ALA A 1 156 ? -19.484 4.260 5.905 1.00 97.38 156 ALA A CA 1
ATOM 1111 C C . ALA A 1 156 ? -20.247 5.451 5.282 1.00 97.38 156 ALA A C 1
ATOM 1113 O O . ALA A 1 156 ? -20.367 6.517 5.884 1.00 97.38 156 ALA A O 1
ATOM 1114 N N . GLY A 1 157 ? -20.759 5.277 4.057 1.00 96.25 157 GLY A N 1
ATOM 1115 C CA . GLY A 1 157 ? -21.473 6.334 3.334 1.00 96.25 157 GLY A CA 1
ATOM 1116 C C . GLY A 1 157 ? -20.571 7.472 2.845 1.00 96.25 157 GLY A C 1
ATOM 1117 O O . GLY A 1 157 ? -21.029 8.608 2.780 1.00 96.25 157 GLY A O 1
ATOM 1118 N N . GLY A 1 158 ? -19.300 7.185 2.542 1.00 97.50 158 GLY A N 1
ATOM 1119 C CA . GLY A 1 158 ? -18.328 8.169 2.050 1.00 97.50 158 GLY A CA 1
ATOM 1120 C C . GLY A 1 158 ? -17.567 8.908 3.151 1.00 97.50 158 GLY A C 1
ATOM 1121 O O . GLY A 1 158 ? -16.816 9.827 2.856 1.00 97.50 158 GLY A O 1
ATOM 1122 N N . ARG A 1 159 ? -17.746 8.513 4.416 1.00 98.31 159 ARG A N 1
ATOM 1123 C CA . ARG A 1 159 ? -17.040 9.106 5.565 1.00 98.31 159 ARG A CA 1
ATOM 1124 C C . ARG A 1 159 ? -15.628 8.571 5.759 1.00 98.31 159 ARG A C 1
ATOM 1126 O O . ARG A 1 159 ? -14.881 9.120 6.557 1.00 98.31 159 ARG A O 1
ATOM 1133 N N . LEU A 1 160 ? -15.287 7.496 5.059 1.00 98.44 160 LEU A N 1
ATOM 1134 C CA . LEU A 1 160 ? -13.941 6.959 4.976 1.00 98.44 160 LEU A CA 1
ATOM 1135 C C . LEU A 1 160 ? -13.653 6.631 3.516 1.00 98.44 160 LEU A C 1
ATOM 1137 O O . LEU A 1 160 ? -14.452 5.946 2.869 1.00 98.44 160 LEU A O 1
ATOM 1141 N N . SER A 1 161 ? -12.522 7.105 3.012 1.00 98.50 161 SER A N 1
ATOM 1142 C CA . SER A 1 161 ? -12.030 6.796 1.674 1.00 98.50 161 SER A CA 1
ATOM 1143 C C . SER A 1 161 ? -10.565 6.392 1.717 1.00 98.50 161 SER A C 1
ATOM 1145 O O . SER A 1 161 ? -9.750 7.049 2.362 1.00 98.50 161 SER A O 1
ATOM 1147 N N . LEU A 1 162 ? -10.241 5.323 0.996 1.00 98.50 162 LEU A N 1
ATOM 1148 C CA . LEU A 1 162 ? -8.883 4.843 0.781 1.00 98.50 162 LEU A CA 1
ATOM 1149 C C . LEU A 1 162 ? -8.571 4.921 -0.703 1.00 98.50 162 LEU A C 1
ATOM 1151 O O . LEU A 1 162 ? -9.290 4.341 -1.514 1.00 98.50 162 LEU A O 1
ATOM 1155 N N . THR A 1 163 ? -7.495 5.614 -1.045 1.00 97.69 163 THR A N 1
ATOM 1156 C CA . THR A 1 163 ? -6.948 5.650 -2.398 1.00 97.69 163 THR A CA 1
ATOM 1157 C C . THR A 1 163 ? -5.683 4.813 -2.427 1.00 97.69 163 THR A C 1
ATOM 1159 O O . THR A 1 163 ? -4.774 5.042 -1.629 1.00 97.69 163 THR A O 1
ATOM 1162 N N . LEU A 1 164 ? -5.644 3.854 -3.345 1.00 96.94 164 LEU A N 1
ATOM 1163 C CA . LEU A 1 164 ? -4.483 3.019 -3.617 1.00 96.94 164 LEU A CA 1
ATOM 1164 C C . LEU A 1 164 ? -3.901 3.381 -4.973 1.00 96.94 164 LEU A C 1
ATOM 1166 O O . LEU A 1 164 ? -4.657 3.643 -5.911 1.00 96.94 164 LEU A O 1
ATOM 1170 N N . ASP A 1 165 ? -2.584 3.320 -5.089 1.00 94.12 165 ASP A N 1
ATOM 1171 C CA . ASP A 1 165 ? -1.907 3.256 -6.378 1.00 94.12 165 ASP A CA 1
ATOM 1172 C C . ASP A 1 165 ? -1.359 1.835 -6.648 1.00 94.12 165 ASP A C 1
ATOM 1174 O O . ASP A 1 165 ? -1.299 1.001 -5.738 1.00 94.12 165 ASP A O 1
ATOM 1178 N N . PRO A 1 166 ? -0.961 1.525 -7.895 1.00 90.88 166 PRO A N 1
ATOM 1179 C CA . PRO A 1 166 ? -0.361 0.235 -8.239 1.00 90.88 166 PRO A CA 1
ATOM 1180 C C . PRO A 1 166 ? 0.983 -0.053 -7.554 1.00 90.88 166 PRO A C 1
ATOM 1182 O O . PRO A 1 166 ? 1.427 -1.194 -7.577 1.00 90.88 166 PRO A O 1
ATOM 1185 N N . ALA A 1 167 ? 1.645 0.958 -6.981 1.00 87.56 167 ALA A N 1
ATOM 1186 C CA . ALA A 1 167 ? 2.896 0.796 -6.242 1.00 87.56 167 ALA A CA 1
ATOM 1187 C C . ALA A 1 167 ? 2.660 0.442 -4.761 1.00 87.56 167 ALA A C 1
ATOM 1189 O O . ALA A 1 167 ? 3.622 0.263 -4.014 1.00 87.56 167 ALA A O 1
ATOM 1190 N N . GLY A 1 168 ? 1.396 0.342 -4.331 1.00 90.69 168 GLY A N 1
ATOM 1191 C CA . GLY A 1 168 ? 1.026 0.032 -2.955 1.00 90.69 168 GLY A CA 1
ATOM 1192 C C . GLY A 1 168 ? 0.985 1.251 -2.031 1.00 90.69 168 GLY A C 1
ATOM 1193 O O . GLY A 1 168 ? 0.782 1.085 -0.826 1.00 90.69 168 GLY A O 1
ATOM 1194 N N . SER A 1 169 ? 1.141 2.476 -2.550 1.00 93.69 169 SER A N 1
ATOM 1195 C CA . SER A 1 169 ? 0.974 3.676 -1.728 1.00 93.69 169 SER A CA 1
ATOM 1196 C C . SER A 1 169 ? -0.491 3.848 -1.351 1.00 93.69 169 SER A C 1
ATOM 1198 O O . SER A 1 169 ? -1.397 3.670 -2.171 1.00 93.69 169 SER A O 1
ATOM 1200 N N . VAL A 1 170 ? -0.718 4.247 -0.102 1.00 96.75 170 VAL A N 1
ATOM 1201 C CA . VAL A 1 170 ? -2.055 4.429 0.461 1.00 96.75 170 VAL A CA 1
ATOM 1202 C C . VAL A 1 170 ? -2.231 5.869 0.907 1.00 96.75 170 VAL A C 1
ATOM 1204 O O . VAL A 1 170 ? -1.448 6.380 1.706 1.00 96.75 170 VAL A O 1
ATOM 1207 N N . SER A 1 171 ? -3.304 6.499 0.439 1.00 96.69 171 SER A N 1
ATOM 1208 C CA . SER A 1 171 ? -3.842 7.723 1.029 1.00 96.69 171 SER A CA 1
ATOM 1209 C C . SER A 1 171 ? -5.185 7.415 1.683 1.00 96.69 171 SER A C 1
ATOM 1211 O O . SER A 1 171 ? -6.015 6.711 1.106 1.00 96.69 171 SER A O 1
ATOM 1213 N N . CYS A 1 172 ? -5.396 7.924 2.893 1.00 98.00 172 CYS A N 1
ATOM 1214 C CA . CYS A 1 172 ? -6.609 7.716 3.672 1.00 98.00 172 CYS A CA 1
ATOM 1215 C C . CYS A 1 172 ? -7.197 9.072 4.047 1.00 98.00 172 CYS A C 1
ATOM 1217 O O . CYS A 1 172 ? -6.487 9.941 4.552 1.00 98.00 172 CYS A O 1
ATOM 1219 N N . GLU A 1 173 ? -8.498 9.232 3.846 1.00 98.31 173 GLU A N 1
ATOM 1220 C CA . GLU A 1 173 ? -9.261 10.354 4.378 1.00 98.31 173 GLU A CA 1
ATOM 1221 C C . GLU A 1 173 ? -10.421 9.798 5.197 1.00 98.31 173 GLU A C 1
ATOM 1223 O O . GLU A 1 173 ? -11.086 8.839 4.795 1.00 98.31 173 GLU A O 1
ATOM 1228 N N . ALA A 1 174 ? -10.656 10.386 6.366 1.00 98.00 174 ALA A N 1
ATOM 1229 C CA . ALA A 1 174 ? -11.732 9.973 7.249 1.00 98.00 174 ALA A CA 1
ATOM 1230 C C . ALA A 1 174 ? -12.349 11.187 7.947 1.00 98.00 174 ALA A C 1
ATOM 1232 O O . ALA A 1 174 ? -11.632 12.063 8.430 1.00 98.00 174 ALA A O 1
ATOM 1233 N N . ASP A 1 175 ? -13.679 11.218 8.013 1.00 98.44 175 ASP A N 1
ATOM 1234 C CA . ASP A 1 175 ? -14.452 12.202 8.767 1.00 98.44 175 ASP A CA 1
ATOM 1235 C C . ASP A 1 175 ? -14.192 12.015 10.277 1.00 98.44 175 ASP A C 1
ATOM 1237 O O . ASP A 1 175 ? -14.622 11.001 10.846 1.00 98.44 175 ASP A O 1
ATOM 1241 N N . PRO A 1 176 ? -13.529 12.976 10.952 1.00 98.06 176 PRO A N 1
ATOM 1242 C CA . PRO A 1 176 ? -13.172 12.845 12.362 1.00 98.06 176 PRO A CA 1
ATOM 1243 C C . PRO A 1 176 ? -14.387 12.682 13.282 1.00 98.06 176 PRO A C 1
ATOM 1245 O O . PRO A 1 176 ? -14.313 11.957 14.277 1.00 98.06 176 PRO A O 1
ATOM 1248 N N . ASP A 1 177 ? -15.521 13.305 12.950 1.00 98.25 177 ASP A N 1
ATOM 1249 C CA . ASP A 1 177 ? -16.725 13.218 13.775 1.00 98.25 177 ASP A CA 1
ATOM 1250 C C . ASP A 1 177 ? -17.299 11.807 13.732 1.00 98.25 177 ASP A C 1
ATOM 1252 O O . ASP A 1 177 ? -17.769 11.287 14.745 1.00 98.25 177 ASP A O 1
ATOM 1256 N N . TRP A 1 178 ? -17.258 11.161 12.567 1.00 98.31 178 TRP A N 1
ATOM 1257 C CA . TRP A 1 178 ? -17.638 9.760 12.453 1.00 98.31 178 TRP A CA 1
ATOM 1258 C C . TRP A 1 178 ? -16.639 8.850 13.155 1.00 98.31 178 TRP A C 1
ATOM 1260 O O . TRP A 1 178 ? -17.077 8.077 14.003 1.00 98.31 178 TRP A O 1
ATOM 1270 N N . VAL A 1 179 ? -15.339 9.002 12.886 1.00 98.38 179 VAL A N 1
ATOM 1271 C CA . VAL A 1 179 ? -14.276 8.188 13.498 1.00 98.38 179 VAL A CA 1
ATOM 1272 C C . VAL A 1 179 ? -14.365 8.206 15.029 1.00 98.38 179 VAL A C 1
ATOM 1274 O O . VAL A 1 179 ? -14.278 7.156 15.656 1.00 98.38 179 VAL A O 1
ATOM 1277 N N . SER A 1 180 ? -14.627 9.368 15.640 1.00 98.00 180 SER A N 1
ATOM 1278 C CA . SER A 1 180 ? -14.743 9.511 17.104 1.00 98.00 180 SER A CA 1
ATOM 1279 C C . SER A 1 180 ? -15.858 8.675 17.751 1.00 98.00 180 SER A C 1
ATOM 1281 O O . SER A 1 180 ? -15.836 8.439 18.957 1.00 98.00 180 SER A O 1
ATOM 1283 N N . ARG A 1 181 ? -16.845 8.231 16.963 1.00 98.19 181 ARG A N 1
ATOM 1284 C CA . ARG A 1 181 ? -17.999 7.453 17.432 1.00 98.19 181 ARG A CA 1
ATOM 1285 C C . ARG A 1 181 ? -17.872 5.960 17.156 1.00 98.19 181 ARG A C 1
ATOM 1287 O O . ARG A 1 181 ? -18.835 5.246 17.409 1.00 98.19 181 ARG A O 1
ATOM 1294 N N . GLN A 1 182 ? -16.788 5.505 16.533 1.00 98.44 182 GLN A N 1
ATOM 1295 C CA . GLN A 1 182 ? -16.641 4.105 16.133 1.00 98.44 182 GLN A CA 1
ATOM 1296 C C . GLN A 1 182 ? -15.824 3.308 17.141 1.00 98.44 182 GLN A C 1
ATOM 1298 O O . GLN A 1 182 ? -14.854 3.802 17.724 1.00 98.44 182 GLN A O 1
ATOM 1303 N N . GLU A 1 183 ? -16.187 2.041 17.295 1.00 98.06 183 GLU A N 1
ATOM 1304 C CA . GLU A 1 183 ? -15.337 1.064 17.963 1.00 98.06 183 GLU A CA 1
ATOM 1305 C C . GLU A 1 183 ? -14.236 0.558 17.016 1.00 98.06 183 GLU A C 1
ATOM 1307 O O . GLU A 1 183 ? -14.315 0.685 15.793 1.00 98.06 183 GLU A O 1
ATOM 1312 N N . ALA A 1 184 ? -13.176 -0.031 17.575 1.00 98.06 184 ALA A N 1
ATOM 1313 C CA . ALA A 1 184 ? -12.022 -0.473 16.791 1.00 98.06 184 ALA A CA 1
ATOM 1314 C C . ALA A 1 184 ? -12.383 -1.526 15.724 1.00 98.06 184 ALA A C 1
ATOM 1316 O O . ALA A 1 184 ? -11.901 -1.451 14.596 1.00 98.06 184 ALA A O 1
ATOM 1317 N N . GLY A 1 185 ? -13.285 -2.459 16.055 1.00 98.06 185 GLY A N 1
ATOM 1318 C CA . GLY A 1 185 ? -13.783 -3.455 15.102 1.00 98.06 185 GLY A CA 1
ATOM 1319 C C . GLY A 1 185 ? -14.536 -2.822 13.929 1.00 98.06 185 GLY A C 1
ATOM 1320 O O . GLY A 1 185 ? -14.279 -3.164 12.780 1.00 98.06 185 GLY A O 1
ATOM 1321 N N . GLU A 1 186 ? -15.390 -1.831 14.202 1.00 98.25 186 GLU A N 1
ATOM 1322 C CA . GLU A 1 186 ? -16.147 -1.115 13.166 1.00 98.25 186 GLU A CA 1
ATOM 1323 C C . GLU A 1 186 ? -15.226 -0.327 12.223 1.00 98.25 186 GLU A C 1
ATOM 1325 O O . GLU A 1 186 ? -15.467 -0.275 11.014 1.00 98.25 186 GLU A O 1
ATOM 1330 N N . LEU A 1 187 ? -14.148 0.263 12.759 1.00 98.38 187 LEU A N 1
ATOM 1331 C CA . LEU A 1 187 ? -13.123 0.928 11.952 1.00 98.38 187 LEU A CA 1
ATOM 1332 C C . LEU A 1 187 ? -12.355 -0.058 11.074 1.00 98.38 187 LEU A C 1
ATOM 1334 O O . LEU A 1 187 ? -12.177 0.223 9.889 1.00 98.38 187 LEU A O 1
ATOM 1338 N N . GLY A 1 188 ? -11.938 -1.204 11.622 1.00 98.31 188 GLY A N 1
ATOM 1339 C CA . GLY A 1 188 ? -11.283 -2.265 10.853 1.00 98.31 188 GLY A CA 1
ATOM 1340 C C . GLY A 1 188 ? -12.152 -2.738 9.685 1.00 98.31 188 GLY A C 1
ATOM 1341 O O . GLY A 1 188 ? -11.725 -2.700 8.535 1.00 98.31 188 GLY A O 1
ATOM 1342 N N . GLU A 1 189 ? -13.424 -3.047 9.945 1.00 98.38 189 GLU A N 1
ATOM 1343 C CA . GLU A 1 189 ? -14.379 -3.450 8.903 1.00 98.38 189 GLU A CA 1
ATOM 1344 C C . GLU A 1 189 ? -14.648 -2.352 7.860 1.00 98.38 189 GLU A C 1
ATOM 1346 O O . GLU A 1 189 ? -14.916 -2.633 6.687 1.00 98.38 189 GLU A O 1
ATOM 1351 N N . ALA A 1 190 ? -14.651 -1.079 8.263 1.00 98.38 190 ALA A N 1
ATOM 1352 C CA . ALA A 1 190 ? -14.795 0.035 7.331 1.00 98.38 190 ALA A CA 1
ATOM 1353 C C . ALA A 1 190 ? -13.554 0.190 6.437 1.00 98.38 190 ALA A C 1
ATOM 1355 O O . ALA A 1 190 ? -13.709 0.365 5.226 1.00 98.38 190 ALA A O 1
ATOM 1356 N N . LEU A 1 191 ? -12.353 0.081 7.011 1.00 98.56 191 LEU A N 1
ATOM 1357 C CA . LEU A 1 191 ? -11.086 0.109 6.280 1.00 98.56 191 LEU A CA 1
ATOM 1358 C C . LEU A 1 191 ? -11.000 -1.051 5.284 1.00 98.56 191 LEU A C 1
ATOM 1360 O O . LEU A 1 191 ? -10.747 -0.807 4.108 1.00 98.56 191 LEU A O 1
ATOM 1364 N N . ASP A 1 192 ? -11.301 -2.280 5.705 1.00 98.50 192 ASP A N 1
ATOM 1365 C CA . ASP A 1 192 ? -11.260 -3.458 4.830 1.00 98.50 192 ASP A CA 1
ATOM 1366 C C . ASP A 1 192 ? -12.267 -3.359 3.674 1.00 98.50 192 ASP A C 1
ATOM 1368 O O . ASP A 1 192 ? -11.961 -3.730 2.539 1.00 98.50 192 ASP A O 1
ATOM 1372 N N . ARG A 1 193 ? -13.460 -2.796 3.912 1.00 98.56 193 ARG A N 1
ATOM 1373 C CA . ARG A 1 193 ? -14.438 -2.542 2.839 1.00 98.56 193 ARG A CA 1
ATOM 1374 C C . ARG A 1 193 ? -13.956 -1.493 1.844 1.00 98.56 193 ARG A C 1
ATOM 1376 O O . ARG A 1 193 ? -14.081 -1.706 0.637 1.00 98.56 193 ARG A O 1
ATOM 1383 N N . ALA A 1 194 ? -13.424 -0.371 2.328 1.00 98.44 194 ALA A N 1
ATOM 1384 C CA . ALA A 1 194 ? -12.864 0.656 1.455 1.00 98.44 194 ALA A CA 1
ATOM 1385 C C . ALA A 1 194 ? -11.662 0.106 0.670 1.00 98.44 194 ALA A C 1
ATOM 1387 O O . ALA A 1 194 ? -11.565 0.328 -0.533 1.00 98.44 194 ALA A O 1
ATOM 1388 N N . LEU A 1 195 ? -10.809 -0.696 1.307 1.00 98.25 195 LEU A N 1
ATOM 1389 C CA . LEU A 1 195 ? -9.681 -1.361 0.667 1.00 98.25 195 LEU A CA 1
ATOM 1390 C C . LEU A 1 195 ? -10.133 -2.319 -0.439 1.00 98.25 195 LEU A C 1
ATOM 1392 O O . LEU A 1 195 ? -9.632 -2.246 -1.559 1.00 98.25 195 LEU A O 1
ATOM 1396 N N . ALA A 1 196 ? -11.105 -3.189 -0.157 1.00 98.06 196 ALA A N 1
ATOM 1397 C CA . ALA A 1 196 ? -11.644 -4.124 -1.140 1.00 98.06 196 ALA A CA 1
ATOM 1398 C C . ALA A 1 196 ? -12.215 -3.396 -2.371 1.00 98.06 196 ALA A C 1
ATOM 1400 O O . ALA A 1 196 ? -11.966 -3.809 -3.504 1.00 98.06 196 ALA A O 1
ATOM 1401 N N . ALA A 1 197 ? -12.926 -2.282 -2.161 1.00 98.00 197 ALA A N 1
ATOM 1402 C CA . ALA A 1 197 ? -13.444 -1.451 -3.247 1.00 98.00 197 ALA A CA 1
ATOM 1403 C C . ALA A 1 197 ? -12.322 -0.779 -4.063 1.00 98.00 197 ALA A C 1
ATOM 1405 O O . ALA A 1 197 ? -12.378 -0.787 -5.293 1.00 98.00 197 ALA A O 1
ATOM 1406 N N . ALA A 1 198 ? -11.286 -0.251 -3.402 1.00 97.38 198 ALA A N 1
ATOM 1407 C CA . ALA A 1 198 ? -10.129 0.339 -4.072 1.00 97.38 198 ALA A CA 1
ATOM 1408 C C . ALA A 1 198 ? -9.388 -0.703 -4.928 1.00 97.38 198 ALA A C 1
ATOM 1410 O O . ALA A 1 198 ? -9.134 -0.472 -6.108 1.00 97.38 198 ALA A O 1
ATOM 1411 N N . ARG A 1 199 ? -9.124 -1.896 -4.382 1.00 96.75 199 ARG A N 1
ATOM 1412 C CA . ARG A 1 199 ? -8.467 -2.994 -5.114 1.00 96.75 199 ARG A CA 1
ATOM 1413 C C . ARG A 1 199 ? -9.265 -3.440 -6.334 1.00 96.75 199 ARG A C 1
ATOM 1415 O O . ARG A 1 199 ? -8.685 -3.627 -7.399 1.00 96.75 199 ARG A O 1
ATOM 1422 N N . ALA A 1 200 ? -10.587 -3.551 -6.209 1.00 96.44 200 ALA A N 1
ATOM 1423 C CA . ALA A 1 200 ? -11.447 -3.865 -7.347 1.00 96.44 200 ALA A CA 1
ATOM 1424 C C . ALA A 1 200 ? -11.332 -2.809 -8.464 1.00 96.44 200 ALA A C 1
ATOM 1426 O O . ALA A 1 200 ? -11.300 -3.161 -9.643 1.00 96.44 200 ALA A O 1
ATOM 1427 N N . GLY A 1 201 ? -11.215 -1.527 -8.100 1.00 95.44 201 GLY A N 1
ATOM 1428 C CA . GLY A 1 201 ? -10.964 -0.445 -9.052 1.00 95.44 201 GLY A CA 1
ATOM 1429 C C . GLY A 1 201 ? -9.596 -0.544 -9.737 1.00 95.44 201 GLY A C 1
ATOM 1430 O O . GLY A 1 201 ? -9.525 -0.364 -10.952 1.00 95.44 201 GLY A O 1
ATOM 1431 N N . LEU A 1 202 ? -8.535 -0.897 -8.998 1.00 93.56 202 LEU A N 1
ATOM 1432 C CA . LEU A 1 202 ? -7.198 -1.122 -9.569 1.00 93.56 202 LEU A CA 1
ATOM 1433 C C . LEU A 1 202 ? -7.213 -2.258 -10.599 1.00 93.56 202 LEU A C 1
ATOM 1435 O O . LEU A 1 202 ? -6.716 -2.086 -11.712 1.00 93.56 202 LEU A O 1
ATOM 1439 N N . SER A 1 203 ? -7.822 -3.399 -10.258 1.00 92.94 203 SER A N 1
ATOM 1440 C CA . SER A 1 203 ? -7.920 -4.546 -11.170 1.00 92.94 203 SER A CA 1
ATOM 1441 C C . SER A 1 203 ? -8.712 -4.206 -12.435 1.00 92.94 203 SER A C 1
ATOM 1443 O O . SER A 1 203 ? -8.268 -4.514 -13.537 1.00 92.94 203 SER A O 1
ATOM 1445 N N . ALA A 1 204 ? -9.837 -3.495 -12.300 1.00 90.25 204 ALA A N 1
ATOM 1446 C CA . ALA A 1 204 ? -10.621 -3.053 -13.453 1.00 90.25 204 ALA A CA 1
ATOM 1447 C C . ALA A 1 204 ? -9.838 -2.087 -14.366 1.00 90.25 204 ALA A C 1
ATOM 1449 O O . ALA A 1 204 ? -9.979 -2.138 -15.590 1.00 90.25 204 ALA A O 1
ATOM 1450 N N . GLY A 1 205 ? -8.999 -1.223 -13.784 1.00 87.19 205 GLY A N 1
ATOM 1451 C CA . GLY A 1 205 ? -8.103 -0.339 -14.532 1.00 87.19 205 GLY A CA 1
ATOM 1452 C C . GLY A 1 205 ? -7.026 -1.104 -15.307 1.00 87.19 205 GLY A C 1
ATOM 1453 O O . GLY A 1 205 ? -6.798 -0.816 -16.485 1.00 87.19 205 GLY A O 1
ATOM 1454 N N . ALA A 1 206 ? -6.413 -2.111 -14.677 1.00 86.25 206 ALA A N 1
ATOM 1455 C CA . ALA A 1 206 ? -5.407 -2.967 -15.305 1.00 86.25 206 ALA A CA 1
ATOM 1456 C C . ALA A 1 206 ? -5.980 -3.752 -16.500 1.00 86.25 206 ALA A C 1
ATOM 1458 O O . ALA A 1 206 ? -5.396 -3.742 -17.586 1.00 86.25 206 ALA A O 1
ATOM 1459 N N . ASP A 1 207 ? -7.168 -4.343 -16.340 1.00 83.38 207 ASP A N 1
ATOM 1460 C CA . ASP A 1 207 ? -7.861 -5.067 -17.414 1.00 83.38 207 ASP A CA 1
ATOM 1461 C C . ASP A 1 207 ? -8.226 -4.145 -18.589 1.00 83.38 207 ASP A C 1
ATOM 1463 O O . ASP A 1 207 ? -8.132 -4.530 -19.760 1.00 83.38 207 ASP A O 1
ATOM 1467 N N . GLY A 1 208 ? -8.623 -2.902 -18.292 1.00 77.88 20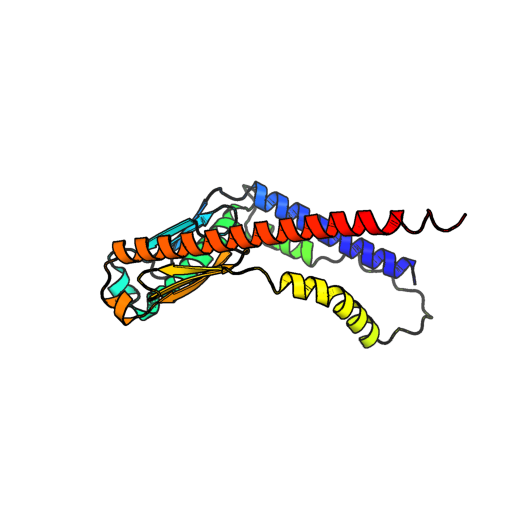8 GLY A N 1
ATOM 1468 C CA . GLY A 1 208 ? -8.902 -1.881 -19.300 1.00 77.88 208 GLY A CA 1
ATOM 1469 C C . GLY A 1 208 ? -7.673 -1.528 -20.142 1.00 77.88 208 GLY A C 1
ATOM 1470 O O . GLY A 1 208 ? -7.782 -1.438 -21.368 1.00 77.88 208 GLY A O 1
ATOM 1471 N N . MET A 1 209 ? -6.507 -1.385 -19.503 1.00 76.19 209 MET A N 1
ATOM 1472 C CA . MET A 1 209 ? -5.240 -1.097 -20.184 1.00 76.19 209 MET A CA 1
ATOM 1473 C C . MET A 1 209 ? -4.796 -2.266 -21.069 1.00 76.19 209 MET A C 1
ATOM 1475 O O . MET A 1 209 ? -4.522 -2.062 -22.251 1.00 76.19 209 MET A O 1
ATOM 1479 N N . ALA A 1 210 ? -4.822 -3.496 -20.544 1.00 79.12 210 ALA A N 1
ATOM 1480 C CA . ALA A 1 210 ? -4.476 -4.696 -21.309 1.00 79.12 210 ALA A CA 1
ATOM 1481 C C . ALA A 1 210 ? -5.384 -4.871 -22.540 1.00 79.12 210 ALA A C 1
ATOM 1483 O O . ALA A 1 210 ? -4.932 -5.222 -23.633 1.00 79.12 210 ALA A O 1
ATOM 1484 N N . ARG A 1 211 ? -6.679 -4.562 -22.397 1.00 75.75 211 ARG A N 1
ATOM 1485 C CA . ARG A 1 211 ? -7.627 -4.586 -23.515 1.00 75.75 211 ARG A CA 1
ATOM 1486 C C . ARG A 1 211 ? -7.339 -3.496 -24.548 1.00 75.75 211 ARG A C 1
ATOM 1488 O O . ARG A 1 211 ? -7.465 -3.762 -25.742 1.00 75.75 211 ARG A O 1
ATOM 1495 N N . ALA A 1 212 ? -6.984 -2.286 -24.118 1.00 72.94 212 ALA A N 1
ATOM 1496 C CA . ALA A 1 212 ? -6.617 -1.206 -25.030 1.00 72.94 212 ALA A CA 1
ATOM 1497 C C . ALA A 1 212 ? -5.357 -1.566 -25.830 1.00 72.94 212 ALA A C 1
ATOM 1499 O O . ALA A 1 212 ? -5.354 -1.420 -27.052 1.00 72.94 212 ALA A O 1
ATOM 1500 N N . GLU A 1 213 ? -4.331 -2.105 -25.168 1.00 78.06 213 GLU A N 1
ATOM 1501 C CA . GLU A 1 213 ? -3.093 -2.562 -25.805 1.00 78.06 213 GLU A CA 1
ATOM 1502 C C . GLU A 1 213 ? -3.357 -3.645 -26.861 1.00 78.06 213 GLU A C 1
ATOM 1504 O O . GLU A 1 213 ? -2.880 -3.526 -27.991 1.00 78.06 213 GLU A O 1
ATOM 1509 N N . ALA A 1 214 ? -4.201 -4.637 -26.551 1.00 82.00 214 ALA A N 1
ATOM 1510 C CA . ALA A 1 214 ? -4.597 -5.668 -27.511 1.00 82.00 214 ALA A CA 1
ATOM 1511 C C . ALA A 1 214 ? -5.272 -5.074 -28.764 1.00 82.00 214 ALA A C 1
ATOM 1513 O O . ALA A 1 214 ? -4.932 -5.439 -29.890 1.00 82.00 214 ALA A O 1
ATOM 1514 N N . VAL A 1 215 ? -6.180 -4.106 -28.586 1.00 80.25 215 VAL A N 1
ATOM 1515 C CA . VAL A 1 215 ? -6.852 -3.423 -29.706 1.00 80.25 215 VAL A CA 1
ATOM 1516 C C . VAL A 1 215 ? -5.861 -2.606 -30.543 1.00 80.25 215 VAL A C 1
ATOM 1518 O O . VAL A 1 215 ? -5.937 -2.623 -31.773 1.00 80.25 215 VAL A O 1
ATOM 1521 N N . PHE A 1 216 ? -4.919 -1.903 -29.909 1.00 76.50 216 PHE A N 1
ATOM 1522 C CA . PHE A 1 216 ? -3.882 -1.160 -30.630 1.00 76.50 216 PHE A CA 1
ATOM 1523 C C . PHE A 1 216 ? -2.946 -2.089 -31.412 1.00 76.50 216 PHE A C 1
ATOM 1525 O O . PHE A 1 216 ? -2.620 -1.775 -32.561 1.00 76.50 216 PHE A O 1
ATOM 1532 N N . GLY A 1 217 ? -2.575 -3.238 -30.838 1.00 80.69 217 GLY A N 1
ATOM 1533 C CA . GLY A 1 217 ? -1.797 -4.278 -31.512 1.00 80.69 217 GLY A CA 1
ATOM 1534 C C . GLY A 1 217 ? -2.492 -4.791 -32.774 1.00 80.69 217 GLY A C 1
ATOM 1535 O O . GLY A 1 217 ? -1.918 -4.736 -33.864 1.00 80.69 217 GLY A O 1
ATOM 1536 N N . GLU A 1 218 ? -3.766 -5.180 -32.667 1.00 85.31 218 GLU A N 1
ATOM 1537 C CA . GLU A 1 218 ? -4.565 -5.635 -33.815 1.00 85.31 218 GLU A CA 1
ATOM 1538 C C . GLU A 1 218 ? -4.684 -4.565 -34.915 1.00 85.31 218 GLU A C 1
ATOM 1540 O O . GLU A 1 218 ? -4.640 -4.866 -36.114 1.00 85.31 218 GLU A O 1
ATOM 1545 N N . LEU A 1 219 ? -4.829 -3.295 -34.527 1.00 81.62 219 LEU A N 1
ATOM 1546 C CA . LEU A 1 219 ? -4.979 -2.191 -35.471 1.00 81.62 219 LEU A CA 1
ATOM 1547 C C . LEU A 1 219 ? -3.670 -1.906 -36.226 1.00 81.62 219 LEU A C 1
ATOM 1549 O O . LEU A 1 219 ? -3.704 -1.685 -37.441 1.00 81.62 219 LEU A O 1
ATOM 1553 N N . PHE A 1 220 ? -2.522 -1.983 -35.546 1.00 80.06 220 PHE A N 1
ATOM 1554 C CA . PHE A 1 220 ? -1.200 -1.844 -36.166 1.00 80.06 220 PHE A CA 1
ATOM 1555 C C . PHE A 1 220 ? -0.884 -2.984 -37.137 1.00 80.06 220 PHE A C 1
ATOM 1557 O O . PHE A 1 220 ? -0.359 -2.730 -38.224 1.00 80.06 220 PHE A O 1
ATOM 1564 N N . GLU A 1 221 ? -1.267 -4.220 -36.813 1.00 84.00 221 GLU A N 1
ATOM 1565 C CA . GLU A 1 221 ? -1.098 -5.366 -37.715 1.00 84.00 221 GLU A CA 1
ATOM 1566 C C . GLU A 1 221 ? -1.963 -5.267 -38.986 1.00 84.00 221 GLU A C 1
ATOM 1568 O O . GLU A 1 221 ? -1.609 -5.818 -40.036 1.00 84.00 221 GLU A O 1
ATOM 1573 N N . ARG A 1 222 ? -3.071 -4.514 -38.949 1.00 77.56 222 ARG A N 1
ATOM 1574 C CA . ARG A 1 222 ? -3.974 -4.333 -40.101 1.00 77.56 222 ARG A CA 1
ATOM 1575 C C . ARG A 1 222 ? -3.499 -3.297 -41.124 1.00 77.56 222 ARG A C 1
ATOM 1577 O O . ARG A 1 222 ? -3.833 -3.419 -42.305 1.00 77.56 222 ARG A O 1
ATOM 1584 N N . ILE A 1 223 ? -2.710 -2.302 -40.717 1.00 76.19 223 ILE A N 1
ATOM 1585 C CA . ILE A 1 223 ? -2.272 -1.181 -41.572 1.00 76.19 223 ILE A CA 1
ATOM 1586 C C . ILE A 1 223 ? -1.267 -1.569 -42.692 1.00 76.19 223 ILE A C 1
ATOM 1588 O O . ILE A 1 223 ? -1.398 -1.039 -43.800 1.00 76.19 223 ILE A O 1
ATOM 1592 N N . PRO A 1 224 ? -0.304 -2.502 -42.529 1.00 63.78 224 PRO A N 1
ATOM 1593 C CA . PRO A 1 224 ? 0.677 -2.792 -43.583 1.00 63.78 224 PRO A CA 1
ATOM 1594 C C . PRO A 1 224 ? 0.159 -3.655 -44.748 1.00 63.78 224 PRO A C 1
ATOM 1596 O O . PRO A 1 224 ? 0.815 -3.703 -45.792 1.00 63.78 224 PRO A O 1
ATOM 1599 N N . ARG A 1 225 ? -1.009 -4.311 -44.644 1.00 56.69 225 ARG A N 1
ATOM 1600 C CA . ARG A 1 225 ? -1.527 -5.152 -45.745 1.00 56.69 225 ARG A CA 1
ATOM 1601 C C . ARG A 1 225 ? -2.126 -4.354 -46.908 1.00 56.69 225 ARG A C 1
ATOM 1603 O O . ARG A 1 225 ? -1.929 -4.741 -48.055 1.00 56.69 225 ARG A O 1
ATOM 1610 N N . GLN A 1 226 ? -2.754 -3.203 -46.663 1.00 58.38 226 GLN A N 1
ATOM 1611 C CA . GLN A 1 226 ? -3.439 -2.463 -47.736 1.00 58.38 226 GLN A CA 1
ATOM 1612 C C . GLN A 1 226 ? -2.514 -1.679 -48.681 1.00 58.38 226 GLN A C 1
ATOM 1614 O O . GLN A 1 226 ? -2.924 -1.333 -49.785 1.00 58.38 226 GLN A O 1
ATOM 1619 N N . ARG A 1 227 ? -1.245 -1.436 -48.318 1.00 60.12 227 ARG A N 1
ATOM 1620 C CA . ARG A 1 227 ? -0.297 -0.731 -49.206 1.00 60.12 227 ARG A CA 1
ATOM 1621 C C . ARG A 1 227 ? 0.415 -1.618 -50.231 1.00 60.12 227 ARG A C 1
ATOM 1623 O O . ARG A 1 227 ? 1.052 -1.074 -51.128 1.00 60.12 227 ARG A O 1
ATOM 1630 N N . ARG A 1 228 ? 0.324 -2.951 -50.138 1.00 59.06 228 ARG A N 1
ATOM 1631 C CA . ARG A 1 228 ? 0.961 -3.862 -51.114 1.00 59.06 228 ARG A CA 1
ATOM 1632 C C . ARG A 1 228 ? 0.042 -4.318 -52.249 1.00 59.06 228 ARG A C 1
ATOM 1634 O O . ARG A 1 228 ? 0.554 -4.794 -53.255 1.00 59.06 228 ARG A O 1
ATOM 1641 N N . GLU A 1 229 ? -1.272 -4.133 -52.137 1.00 61.84 229 GLU A N 1
ATOM 1642 C CA . GLU A 1 229 ? -2.232 -4.596 -53.156 1.00 61.84 229 GLU A CA 1
ATOM 1643 C C . GLU A 1 229 ? -2.624 -3.521 -54.190 1.00 61.84 229 GLU A C 1
ATOM 1645 O O . GLU A 1 229 ? -3.200 -3.857 -55.217 1.00 61.84 229 GLU A O 1
ATOM 1650 N N . GLY A 1 230 ? -2.251 -2.250 -53.986 1.00 62.12 230 GLY A N 1
ATOM 1651 C CA . GLY A 1 230 ? -2.575 -1.137 -54.898 1.00 62.12 230 GLY A CA 1
ATOM 1652 C C . GLY A 1 230 ? -1.491 -0.747 -55.915 1.00 62.12 230 GLY A C 1
ATOM 1653 O O . GLY A 1 230 ? -1.608 0.307 -56.530 1.00 62.12 230 GLY A O 1
ATOM 1654 N N . ALA A 1 231 ? -0.421 -1.534 -56.065 1.00 62.88 231 ALA A N 1
ATOM 1655 C CA . ALA A 1 231 ? 0.707 -1.229 -56.960 1.00 62.88 231 ALA A CA 1
ATOM 1656 C C . ALA A 1 231 ? 0.825 -2.204 -58.152 1.00 62.88 231 ALA A C 1
ATOM 1658 O O . ALA A 1 231 ? 1.937 -2.525 -58.577 1.00 62.88 231 ALA A O 1
ATOM 1659 N N . ARG A 1 232 ? -0.305 -2.705 -58.665 1.00 60.50 232 ARG A N 1
ATOM 1660 C CA . ARG A 1 232 ? -0.373 -3.475 -59.916 1.00 60.50 232 ARG A CA 1
ATOM 1661 C C . ARG A 1 232 ? -1.207 -2.753 -60.958 1.00 60.50 232 ARG A C 1
ATOM 1663 O O . ARG A 1 232 ? -2.255 -2.201 -60.566 1.00 60.50 232 ARG A O 1
#

pLDDT: mean 84.23, std 15.55, range [43.66, 98.69]

Foldseek 3Di:
DVVQVVVVVVQVVQLVVLLVVLVVLLLVQFDQKFKFWFPQRQKIFIAGSLLATQFIAGHQCCCVRQNLVRPQVRNQRGSVRRSVRRSLSSPPPPDDSVVSVVSNVCSNPVGDPPDDDDDPDDDDDPVVVVVVVVCVVCVVVVVVVVPQPWFWFFFPVRQWIWIAGSSRRIGIHHNSVVSNPDGRVRVRVRVNRRSVRRVVSNVVVVVVVVVVVVVVVVVVVPPPPVVVPPPD

Organism: NCBI:txid624315

Radius of gyration: 24.42 Å; Cα contacts (8 Å, |Δi|>4): 300; chains: 1; bounding box: 60×38×83 Å